Protein AF-A0A9E5LY29-F1 (afdb_monomer)

Mean predicted aligned error: 5.97 Å

Solvent-accessible surface area (backbone atoms only — not comparable to full-atom values): 10227 Å² total; per-residue (Å²): 106,72,65,58,52,52,48,45,50,51,18,40,50,53,49,51,53,33,38,63,76,26,40,67,51,23,51,51,33,45,56,74,67,59,53,52,76,70,49,42,53,52,50,50,52,51,52,62,70,44,43,66,31,51,26,49,16,39,36,13,27,40,53,52,52,7,29,24,46,33,90,87,32,39,37,24,33,83,41,69,41,71,93,74,84,69,85,44,34,80,61,40,41,55,79,94,60,55,44,64,75,48,56,57,45,37,54,52,46,18,47,52,17,24,50,51,48,51,51,36,59,76,74,35,90,49,71,66,59,31,50,51,51,50,53,51,53,51,51,50,49,38,52,51,42,31,51,49,22,50,72,34,38,40,65,55,102,45,86,65,21,61,38,32,26,20,32,38,69,52,26,29,53,45,49,48,49,33,24,51,49,12,35,50,50,59,60,46,53,64,57,52,55,52,58,55,54,67,71,77,110

pLDDT: mean 88.01, std 8.01, range [51.34, 96.94]

Secondary structure (DSSP, 8-state):
-HHHHHHHHHHHHHHHHHHHHTHHHHHHHHHHH---HHHHHHHHHHHHHHHHHHHHHHHHHHTTS-EE-STT-EE-SS-EE-S---S-GGGGGS-SS--GGGHHHHHHHHHHHHHHHHHHHHH--SHHHHHHHHHHHHHHHHHHHHHHHHHH-B--SSGGGS-BEE-TTHHHHHHHHHHHHHHHHHHHHHHHHHHHHTT--

Foldseek 3Di:
DVLLVVLLVVLLVLLVVLCVVLVVQLVVLVVVVVQDPVRSVVLVVVLVVLSLQSSLQSSLQLLQVAWDFFVPAGGHLADGDDDDQDSRSSSSSGDPDRHVVSVVSLVVLLQSLLVLLVVLVVPDPDPVSSVVSSVVVLVVLLVVSLVSQVVSFAADPDPRRGTGGRPNNSSSVSSSVSSVNSNVCNVVVVVVVVVVVVVVD

Nearest PDB structures (foldseek):
  8wmj-assembly1_L  TM=6.789E-01  e=1.867E+00  Rhodomonas salina
  8jjr-assembly1_l  TM=4.983E-01  e=2.992E+00  Symbiodinium sp.
  7f4v-assembly1_cL  TM=5.346E-01  e=8.539E+00  Gloeobacter violaceus PCC 7421
  2yqy-assembly1_A  TM=3.136E-01  e=1.681E+00  Thermus thermophilus HB8
  7tnj-assembly1_B  TM=2.452E-01  e=5.055E+00  Rattus norvegicus

Sequence (201 aa):
LLILIALIALSGLVLSISLAIHFTTVQQLTQVIAPGVFGGVALLLMQLLYLPNIAIAALSYLSGAGIVLTNGSWISPFVHRIDEIPAIPLLGALPVRAHPWLILSIATMILMGYVLDRYARNTYLSVLQRKQFLTTAVAACALMTFIAARAGTGELLSTNLSSVGAHWWLMPMVLIAEILIGVAVSRCLPKIASKFNSRRQ

Radius of gyration: 20.18 Å; Cα contacts (8 Å, |Δi|>4): 267; chains: 1; bounding box: 56×35×55 Å

Structure (mmCIF, N/CA/C/O backbone):
data_AF-A0A9E5LY29-F1
#
_entry.id   AF-A0A9E5LY29-F1
#
loop_
_atom_site.group_PDB
_atom_site.id
_atom_site.type_symbol
_atom_site.label_atom_id
_atom_site.label_alt_id
_atom_site.label_comp_id
_atom_site.label_asym_id
_atom_site.label_entity_id
_atom_site.label_seq_id
_atom_site.pdbx_PDB_ins_code
_atom_site.Cartn_x
_atom_site.Cartn_y
_atom_site.Cartn_z
_atom_site.occupancy
_atom_site.B_iso_or_equiv
_atom_site.auth_seq_id
_atom_site.auth_comp_id
_atom_site.auth_asym_id
_atom_site.auth_atom_id
_atom_site.pdbx_PDB_model_num
ATOM 1 N N . LEU A 1 1 ? 0.949 6.377 12.808 1.00 83.31 1 LEU A N 1
ATOM 2 C CA . LEU A 1 1 ? 2.317 6.322 12.238 1.00 83.31 1 LEU A CA 1
ATOM 3 C C . LEU A 1 1 ? 2.838 4.894 12.122 1.00 83.31 1 LEU A C 1
ATOM 5 O O . LEU A 1 1 ? 3.008 4.465 10.994 1.00 83.31 1 LEU A O 1
ATOM 9 N N . LEU A 1 2 ? 2.991 4.127 13.213 1.00 89.50 2 LEU A N 1
ATOM 10 C CA . LEU A 1 2 ? 3.476 2.731 13.145 1.00 89.50 2 LEU A CA 1
ATOM 11 C C . LEU A 1 2 ? 2.702 1.841 12.159 1.00 89.50 2 LEU A C 1
ATOM 13 O O . LEU A 1 2 ? 3.316 1.124 11.381 1.00 89.50 2 LEU A O 1
ATOM 17 N N . ILE A 1 3 ? 1.368 1.939 12.144 1.00 90.56 3 ILE A N 1
ATOM 18 C CA . ILE A 1 3 ? 0.528 1.206 11.182 1.00 90.56 3 ILE A CA 1
ATOM 19 C C . ILE A 1 3 ? 0.928 1.539 9.746 1.00 90.56 3 ILE A C 1
ATOM 21 O O . ILE A 1 3 ? 1.180 0.644 8.958 1.00 90.56 3 ILE A O 1
ATOM 25 N N . LEU A 1 4 ? 1.043 2.826 9.425 1.00 90.62 4 LEU A N 1
ATOM 26 C CA . LEU A 1 4 ? 1.367 3.295 8.081 1.00 90.62 4 LEU A CA 1
ATOM 27 C C . LEU A 1 4 ? 2.776 2.851 7.655 1.00 90.62 4 LEU A C 1
ATOM 29 O O . LEU A 1 4 ? 2.954 2.405 6.529 1.00 90.62 4 LEU A O 1
ATOM 33 N N . ILE A 1 5 ? 3.745 2.878 8.578 1.00 93.00 5 ILE A N 1
ATOM 34 C CA . ILE A 1 5 ? 5.091 2.329 8.355 1.00 93.00 5 ILE A CA 1
ATOM 35 C C . ILE A 1 5 ? 5.015 0.829 8.054 1.00 93.00 5 ILE A C 1
ATOM 37 O O . ILE A 1 5 ? 5.622 0.379 7.091 1.00 93.00 5 ILE A O 1
ATOM 41 N N . ALA A 1 6 ? 4.247 0.060 8.831 1.00 92.88 6 ALA A N 1
ATOM 42 C CA . ALA A 1 6 ? 4.080 -1.374 8.605 1.00 92.88 6 ALA A CA 1
ATOM 43 C C . ALA A 1 6 ? 3.415 -1.678 7.251 1.00 92.88 6 ALA A C 1
ATOM 45 O O . ALA A 1 6 ? 3.823 -2.615 6.571 1.00 92.88 6 ALA A O 1
ATOM 46 N N . LEU A 1 7 ? 2.437 -0.869 6.833 1.00 93.19 7 LEU A N 1
ATOM 47 C CA . LEU A 1 7 ? 1.781 -1.014 5.532 1.00 93.19 7 LEU A CA 1
ATOM 48 C C . LEU A 1 7 ? 2.729 -0.707 4.364 1.00 93.19 7 LEU A C 1
ATOM 50 O O . LEU A 1 7 ? 2.761 -1.464 3.397 1.00 93.19 7 LEU A O 1
ATOM 54 N N . ILE A 1 8 ? 3.535 0.354 4.471 1.00 93.38 8 ILE A N 1
ATOM 55 C CA . ILE A 1 8 ? 4.564 0.681 3.469 1.00 93.38 8 ILE A CA 1
ATOM 56 C C . ILE A 1 8 ? 5.671 -0.380 3.454 1.00 93.38 8 ILE A C 1
ATOM 58 O O . ILE A 1 8 ? 6.147 -0.762 2.391 1.00 93.38 8 ILE A O 1
ATOM 62 N N . ALA A 1 9 ? 6.080 -0.890 4.617 1.00 94.12 9 ALA A N 1
ATOM 63 C CA . ALA A 1 9 ? 7.070 -1.960 4.695 1.00 94.12 9 ALA A CA 1
ATOM 64 C C . ALA A 1 9 ? 6.551 -3.244 4.032 1.00 94.12 9 ALA A C 1
ATOM 66 O O . ALA A 1 9 ? 7.281 -3.881 3.276 1.00 94.12 9 ALA A O 1
ATOM 67 N N . LEU A 1 10 ? 5.278 -3.592 4.257 1.00 93.88 10 LEU A N 1
ATOM 68 C CA . LEU A 1 10 ? 4.623 -4.716 3.591 1.00 93.88 10 LEU A CA 1
ATOM 69 C C . LEU A 1 10 ? 4.582 -4.518 2.070 1.00 93.88 10 LEU A C 1
ATOM 71 O O . LEU A 1 10 ? 4.936 -5.439 1.336 1.00 93.88 10 LEU A O 1
ATOM 75 N N . SER A 1 11 ? 4.195 -3.334 1.585 1.00 94.00 11 SER A N 1
ATOM 76 C CA . SER A 1 11 ? 4.161 -3.071 0.143 1.00 94.00 11 SER A CA 1
ATOM 77 C C . SER A 1 11 ? 5.557 -3.073 -0.483 1.00 94.00 11 SER A C 1
ATOM 79 O O . SER A 1 11 ? 5.732 -3.631 -1.564 1.00 94.00 11 SER A O 1
ATOM 81 N N . GLY A 1 12 ? 6.566 -2.540 0.210 1.00 93.94 12 GLY A N 1
ATOM 82 C CA . GLY A 1 12 ? 7.972 -2.597 -0.196 1.00 93.94 12 GLY A CA 1
ATOM 83 C C . GLY A 1 12 ? 8.524 -4.024 -0.255 1.00 93.94 12 GLY A C 1
ATOM 84 O O . GLY A 1 12 ? 9.242 -4.369 -1.194 1.00 93.94 12 GLY A O 1
ATOM 85 N N . LEU A 1 13 ? 8.145 -4.886 0.692 1.00 94.00 13 LEU A N 1
ATOM 86 C CA . LEU A 1 13 ? 8.499 -6.305 0.676 1.00 94.00 13 LEU A CA 1
ATOM 87 C C . LEU A 1 13 ? 7.851 -7.019 -0.517 1.00 94.00 13 LEU A C 1
ATOM 89 O O . LEU A 1 13 ? 8.544 -7.711 -1.260 1.00 94.00 13 LEU A O 1
ATOM 93 N N . VAL A 1 14 ? 6.552 -6.807 -0.752 1.00 92.81 14 VAL A N 1
ATOM 94 C CA . VAL A 1 14 ? 5.846 -7.383 -1.911 1.00 92.81 14 VAL A CA 1
ATOM 95 C C . VAL A 1 14 ? 6.455 -6.896 -3.228 1.00 92.81 14 VAL A C 1
ATOM 97 O O . VAL A 1 14 ? 6.682 -7.703 -4.127 1.00 92.81 14 VAL A O 1
ATOM 100 N N . LEU A 1 15 ? 6.777 -5.604 -3.334 1.00 92.69 15 LEU A N 1
ATOM 101 C CA . LEU A 1 15 ? 7.461 -5.032 -4.494 1.00 92.69 15 LEU A CA 1
ATOM 102 C C . LEU A 1 15 ? 8.829 -5.686 -4.720 1.00 92.69 15 LEU A C 1
ATOM 104 O O . LEU A 1 15 ? 9.157 -6.036 -5.849 1.00 92.69 15 LEU A O 1
ATOM 108 N N . SER A 1 16 ? 9.605 -5.886 -3.654 1.00 92.44 16 SER A N 1
ATOM 109 C CA . SER A 1 16 ? 10.928 -6.516 -3.731 1.00 92.44 16 SER A CA 1
ATOM 110 C C . SER A 1 16 ? 10.837 -7.964 -4.213 1.00 92.44 16 SER A C 1
ATOM 112 O O . SER A 1 16 ? 11.605 -8.372 -5.081 1.00 92.44 16 SER A O 1
ATOM 114 N N . ILE A 1 17 ? 9.860 -8.726 -3.705 1.00 93.12 17 ILE A N 1
ATOM 115 C CA . ILE A 1 17 ? 9.570 -10.083 -4.189 1.00 93.12 17 ILE A CA 1
ATOM 116 C C . ILE A 1 17 ? 9.166 -10.041 -5.666 1.00 93.12 17 ILE A C 1
ATOM 118 O O . ILE A 1 17 ? 9.673 -10.834 -6.456 1.00 93.12 17 ILE A O 1
ATOM 122 N N . SER A 1 18 ? 8.298 -9.104 -6.059 1.00 92.31 18 SER A N 1
ATOM 123 C CA . SER A 1 18 ? 7.865 -8.978 -7.453 1.00 92.31 18 SER A CA 1
ATOM 124 C C . SER A 1 18 ? 9.036 -8.670 -8.389 1.00 92.31 18 SER A C 1
ATOM 126 O O . SER A 1 18 ? 9.178 -9.324 -9.420 1.00 92.31 18 SER A O 1
ATOM 128 N N . LEU A 1 19 ? 9.920 -7.742 -8.005 1.00 91.06 19 LEU A N 1
ATOM 129 C CA . LEU A 1 19 ? 11.140 -7.411 -8.746 1.00 91.06 19 LEU A CA 1
ATOM 130 C C . LEU A 1 19 ? 12.082 -8.609 -8.876 1.00 91.06 19 LEU A C 1
ATOM 132 O O . LEU A 1 19 ? 12.636 -8.824 -9.949 1.00 91.06 19 LEU A O 1
ATOM 136 N N . ALA A 1 20 ? 12.246 -9.398 -7.812 1.00 92.56 20 ALA A N 1
ATOM 137 C CA . ALA A 1 20 ? 13.078 -10.596 -7.848 1.00 92.56 20 ALA A CA 1
ATOM 138 C C . ALA A 1 20 ? 12.509 -11.658 -8.804 1.00 92.56 20 ALA A C 1
ATOM 140 O O . ALA A 1 20 ? 13.255 -12.242 -9.587 1.00 92.56 20 ALA A O 1
ATOM 141 N N . ILE A 1 21 ? 11.187 -11.872 -8.785 1.00 92.69 21 ILE A N 1
ATOM 142 C CA . ILE A 1 21 ? 10.505 -12.817 -9.683 1.00 92.69 21 ILE A CA 1
ATOM 143 C C . ILE A 1 21 ? 10.592 -12.353 -11.146 1.00 92.69 21 ILE A C 1
ATOM 145 O O . ILE A 1 21 ? 10.814 -13.1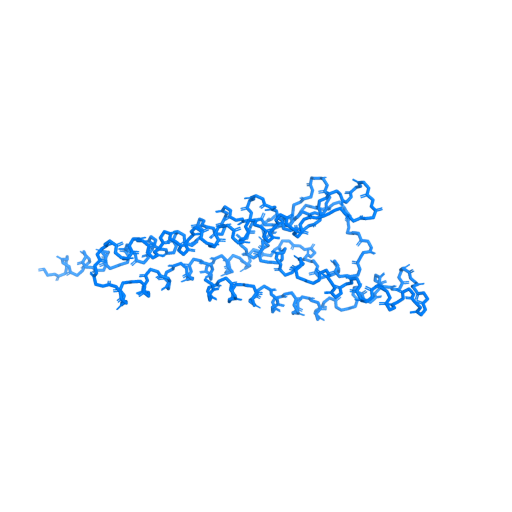72 -12.034 1.00 92.69 21 ILE A O 1
ATOM 149 N N . HIS A 1 22 ? 10.448 -11.050 -11.403 1.00 90.69 22 HIS A N 1
ATOM 150 C CA . HIS A 1 22 ? 10.411 -10.470 -12.752 1.00 90.69 22 HIS A CA 1
ATOM 151 C C . HIS A 1 22 ? 11.757 -9.871 -13.188 1.00 90.69 22 HIS A C 1
ATOM 153 O O . HIS A 1 22 ? 11.808 -9.042 -14.098 1.00 90.69 22 HIS A O 1
ATOM 159 N N . PHE A 1 23 ? 12.860 -10.282 -12.557 1.00 89.44 23 PHE A N 1
ATOM 160 C CA . PHE A 1 23 ? 14.182 -9.701 -12.797 1.00 89.44 23 PHE A CA 1
ATOM 161 C C . PHE A 1 23 ? 14.609 -9.789 -14.269 1.00 89.44 23 PHE A C 1
ATOM 163 O O . PHE A 1 23 ? 15.178 -8.846 -14.816 1.00 89.44 23 PHE A O 1
ATOM 170 N N . THR A 1 24 ? 14.270 -10.891 -14.943 1.00 89.75 24 THR A N 1
ATOM 171 C CA . THR A 1 24 ? 14.533 -11.082 -16.377 1.00 89.75 24 THR A CA 1
ATOM 172 C C . THR A 1 24 ? 13.815 -10.044 -17.238 1.00 89.75 24 THR A C 1
ATOM 174 O O . THR A 1 24 ? 14.440 -9.459 -18.121 1.00 89.75 24 THR A O 1
ATOM 177 N N . THR A 1 25 ? 12.547 -9.745 -16.947 1.00 88.12 25 THR A N 1
ATOM 178 C CA . THR A 1 25 ? 11.775 -8.696 -17.630 1.00 88.12 25 THR A CA 1
ATOM 179 C C . THR A 1 25 ? 12.411 -7.324 -17.421 1.00 88.12 25 THR A C 1
ATOM 181 O O . THR A 1 25 ? 12.602 -6.576 -18.376 1.00 88.12 25 THR A O 1
ATOM 184 N N . VAL A 1 26 ? 12.803 -6.997 -16.184 1.00 87.94 26 VAL A N 1
ATOM 185 C CA . VAL A 1 26 ? 13.480 -5.727 -15.856 1.00 87.94 26 VAL A CA 1
ATOM 186 C C . VAL A 1 26 ? 14.789 -5.591 -16.646 1.00 87.94 26 VAL A C 1
ATOM 188 O O . VAL A 1 26 ? 15.082 -4.534 -17.213 1.00 87.94 26 VAL A O 1
ATOM 191 N N . GLN A 1 27 ? 15.567 -6.670 -16.735 1.00 88.38 27 GLN A N 1
ATOM 192 C CA . GLN A 1 27 ? 16.808 -6.697 -17.501 1.00 88.38 27 GLN A CA 1
ATOM 193 C C . GLN A 1 27 ? 16.558 -6.501 -19.003 1.00 88.38 27 GLN A C 1
ATOM 195 O O . GLN A 1 27 ? 17.236 -5.685 -19.627 1.00 88.38 27 GLN A O 1
ATOM 200 N N . GLN A 1 28 ? 15.574 -7.195 -19.578 1.00 88.75 28 GLN A N 1
ATOM 201 C CA . GLN A 1 28 ? 15.204 -7.056 -20.990 1.00 88.75 28 GLN A CA 1
ATOM 202 C C . GLN A 1 28 ? 14.757 -5.628 -21.319 1.00 88.75 28 GLN A C 1
ATOM 204 O O . GLN A 1 28 ? 15.236 -5.044 -22.288 1.00 88.75 28 GLN A O 1
ATOM 209 N N . LEU A 1 29 ? 13.916 -5.022 -20.475 1.00 86.81 29 LEU A N 1
ATOM 210 C CA . LEU A 1 29 ? 13.493 -3.629 -20.636 1.00 86.81 29 LEU A CA 1
ATOM 211 C C . LEU A 1 29 ? 14.679 -2.658 -20.565 1.00 86.81 29 LEU A C 1
ATOM 213 O O . LEU A 1 29 ? 14.750 -1.708 -21.339 1.00 86.81 29 LEU A O 1
ATOM 217 N N . THR A 1 30 ? 15.649 -2.920 -19.687 1.00 86.81 30 THR A N 1
ATOM 218 C CA . THR A 1 30 ? 16.878 -2.115 -19.604 1.00 86.81 30 THR A CA 1
ATOM 219 C C . THR A 1 30 ? 17.723 -2.244 -20.875 1.00 86.81 30 THR A C 1
ATOM 221 O O . THR A 1 30 ? 18.275 -1.254 -21.347 1.00 86.81 30 THR A O 1
ATOM 224 N N . GLN A 1 31 ? 17.804 -3.443 -21.460 1.00 86.56 31 GLN A N 1
ATOM 225 C CA . GLN A 1 31 ? 18.542 -3.686 -22.703 1.00 86.56 31 GLN A CA 1
ATOM 226 C C . GLN A 1 31 ? 17.900 -3.004 -23.913 1.00 86.56 31 GLN A C 1
ATOM 228 O O . GLN A 1 31 ? 18.629 -2.500 -24.761 1.00 86.56 31 GLN A O 1
ATOM 233 N N . VAL A 1 32 ? 16.565 -2.931 -23.974 1.00 85.81 32 VAL A N 1
ATOM 234 C CA . VAL A 1 32 ? 15.837 -2.225 -25.047 1.00 85.81 32 VAL A CA 1
ATOM 235 C C . VAL A 1 32 ? 16.164 -0.731 -25.059 1.00 85.81 32 VAL A C 1
ATOM 237 O O . VAL A 1 32 ? 16.302 -0.142 -26.126 1.00 85.81 32 VAL A O 1
ATOM 240 N N . ILE A 1 33 ? 16.342 -0.125 -23.883 1.00 83.12 33 ILE A N 1
ATOM 241 C CA . ILE A 1 33 ? 16.760 1.281 -23.764 1.00 83.12 33 ILE A CA 1
ATOM 242 C C . ILE A 1 33 ? 18.228 1.459 -24.199 1.00 83.12 33 ILE A C 1
ATOM 244 O O . ILE A 1 33 ? 18.635 2.568 -24.539 1.00 83.12 33 ILE A O 1
ATOM 248 N N . ALA A 1 34 ? 19.014 0.373 -24.183 1.00 85.25 34 ALA A N 1
ATOM 249 C CA . ALA A 1 34 ? 20.439 0.323 -24.505 1.00 85.25 34 ALA A CA 1
ATOM 250 C C . ALA A 1 34 ? 21.233 1.516 -23.937 1.00 85.25 34 ALA A C 1
ATOM 252 O O . ALA A 1 34 ? 21.942 2.210 -24.675 1.00 85.25 34 ALA A O 1
ATOM 253 N N . PRO A 1 35 ? 21.113 1.805 -22.629 1.00 81.56 35 PRO A N 1
ATOM 254 C CA . PRO A 1 35 ? 21.758 2.975 -22.079 1.00 81.56 35 PRO A CA 1
ATOM 255 C C . PRO A 1 35 ? 23.275 2.772 -22.077 1.00 81.56 35 PRO A C 1
ATOM 257 O O . PRO A 1 35 ? 23.786 1.798 -21.524 1.00 81.56 35 PRO A O 1
ATOM 260 N N . GLY A 1 36 ? 24.018 3.711 -22.667 1.00 88.25 36 GLY A N 1
ATOM 261 C CA . GLY A 1 36 ? 25.470 3.777 -22.477 1.00 88.25 36 GLY A CA 1
ATOM 262 C C . GLY A 1 36 ? 25.827 3.945 -20.992 1.00 88.25 36 GLY A C 1
ATOM 263 O O . GLY A 1 36 ? 24.953 4.207 -20.172 1.00 88.25 36 GLY A O 1
ATOM 264 N N . VAL A 1 37 ? 27.107 3.860 -20.620 1.00 88.88 37 VAL A N 1
ATOM 265 C CA . VAL A 1 37 ? 27.558 3.855 -19.206 1.00 88.88 37 VAL A CA 1
ATOM 266 C C . VAL A 1 37 ? 26.934 4.979 -18.361 1.00 88.88 37 VAL A C 1
ATOM 268 O O . VAL A 1 37 ? 26.343 4.713 -17.315 1.00 88.88 37 VAL A O 1
ATOM 271 N N . PHE A 1 38 ? 26.993 6.228 -18.836 1.00 90.75 38 PHE A N 1
ATOM 272 C CA . PHE A 1 38 ? 26.405 7.376 -18.133 1.00 90.75 38 PHE A CA 1
ATOM 273 C C . PHE A 1 38 ? 24.875 7.324 -18.080 1.00 90.75 38 PHE A C 1
ATOM 275 O O . PHE A 1 38 ? 24.283 7.632 -17.046 1.00 90.75 38 PHE A O 1
ATOM 282 N N . GLY A 1 39 ? 24.235 6.884 -19.167 1.00 88.56 39 GLY A N 1
ATOM 283 C CA . GLY A 1 39 ? 22.791 6.666 -19.204 1.00 88.56 39 GLY A CA 1
ATOM 284 C C . GLY A 1 39 ? 22.358 5.573 -18.227 1.00 88.56 39 GLY A C 1
ATOM 285 O O . GLY A 1 39 ? 21.346 5.724 -17.559 1.00 88.56 39 GLY A O 1
ATOM 286 N N . GLY A 1 40 ? 23.149 4.508 -18.080 1.00 89.38 40 GLY A N 1
ATOM 287 C CA . GLY A 1 40 ? 22.860 3.393 -17.184 1.00 89.38 40 GLY A CA 1
ATOM 288 C C . GLY A 1 40 ? 22.890 3.828 -15.723 1.00 89.38 40 GLY A C 1
ATOM 289 O O . GLY A 1 40 ? 21.968 3.522 -14.971 1.00 89.38 40 GLY A O 1
ATOM 290 N N . VAL A 1 41 ? 23.898 4.618 -15.338 1.00 91.50 41 VAL A N 1
ATOM 291 C CA . VAL A 1 41 ? 23.977 5.209 -13.993 1.00 91.50 41 VAL A CA 1
ATOM 292 C C . VAL A 1 41 ? 22.818 6.178 -13.750 1.00 91.50 41 VAL A C 1
ATOM 294 O O . VAL A 1 41 ? 22.159 6.088 -12.716 1.00 91.50 41 VAL A O 1
ATOM 297 N N . ALA A 1 42 ? 22.521 7.066 -14.703 1.00 90.88 42 ALA A N 1
ATOM 298 C CA . ALA A 1 42 ? 21.405 8.005 -14.583 1.00 90.88 42 ALA A CA 1
ATOM 299 C C . ALA A 1 42 ? 20.051 7.284 -14.455 1.00 90.88 42 ALA A C 1
ATOM 301 O O . ALA A 1 42 ? 19.235 7.645 -13.608 1.00 90.88 42 ALA A O 1
ATOM 302 N N . LEU A 1 43 ? 19.828 6.226 -15.240 1.00 89.38 43 LEU A N 1
ATOM 303 C CA . LEU A 1 43 ? 18.626 5.396 -15.164 1.00 89.38 43 LEU A CA 1
ATOM 304 C C . LEU A 1 43 ? 18.534 4.636 -13.846 1.00 89.38 43 LEU A C 1
ATOM 306 O O . LEU A 1 43 ? 17.447 4.533 -13.284 1.00 89.38 43 LEU A O 1
ATOM 310 N N . LEU A 1 44 ? 19.644 4.110 -13.330 1.00 89.06 44 LEU A N 1
ATOM 311 C CA . LEU A 1 44 ? 19.665 3.457 -12.023 1.00 89.06 44 LEU A CA 1
ATOM 312 C C . LEU A 1 44 ? 19.276 4.447 -10.921 1.00 89.06 44 LEU A C 1
ATOM 314 O O . LEU A 1 44 ? 18.410 4.139 -10.104 1.00 89.06 44 LEU A O 1
ATOM 318 N N . LEU A 1 45 ? 19.858 5.649 -10.928 1.00 91.38 45 LEU A N 1
ATOM 319 C CA . LEU A 1 45 ? 19.533 6.700 -9.962 1.00 91.38 45 LEU A CA 1
ATOM 320 C C . LEU A 1 45 ? 18.064 7.129 -10.056 1.00 91.38 45 LEU A C 1
ATOM 322 O O . LEU A 1 45 ? 17.393 7.230 -9.031 1.00 91.38 45 LEU A O 1
ATOM 326 N N . MET A 1 46 ? 17.541 7.317 -11.270 1.00 89.00 46 MET A N 1
ATOM 327 C CA . MET A 1 46 ? 16.124 7.620 -11.497 1.00 89.00 46 MET A CA 1
ATOM 328 C C . MET A 1 46 ? 15.211 6.519 -10.952 1.00 89.00 46 MET A C 1
ATOM 330 O O . MET A 1 46 ? 14.247 6.816 -10.253 1.00 89.00 46 MET A O 1
ATOM 334 N N . GLN A 1 47 ? 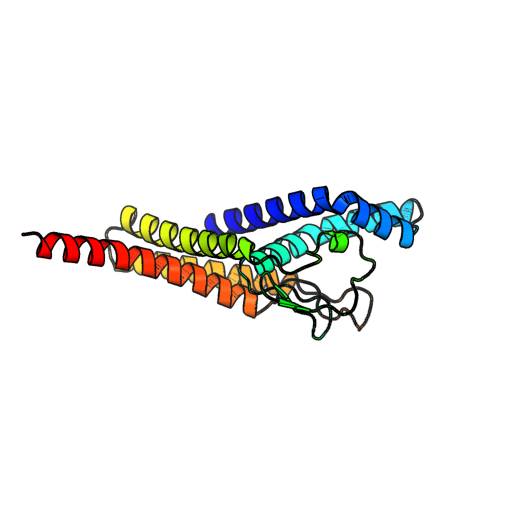15.528 5.247 -11.208 1.00 88.56 47 GLN A N 1
ATOM 335 C CA . GLN A 1 47 ? 14.750 4.124 -10.680 1.00 88.56 47 GLN A CA 1
ATOM 336 C C . GLN A 1 47 ? 14.777 4.079 -9.151 1.00 88.56 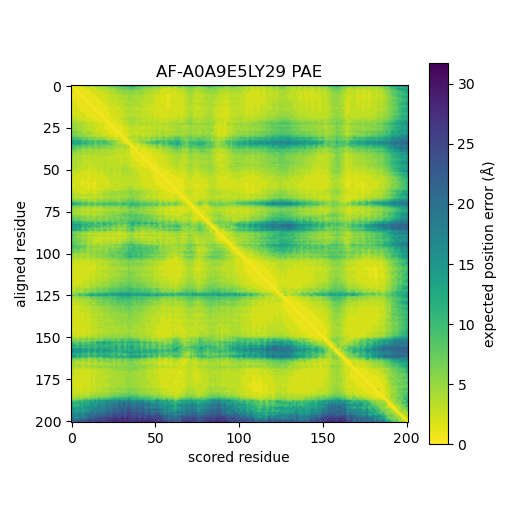47 GLN A C 1
ATOM 338 O O . GLN A 1 47 ? 13.737 3.864 -8.531 1.00 88.56 47 GLN A O 1
ATOM 343 N N . LEU A 1 48 ? 15.935 4.342 -8.538 1.00 89.50 48 LEU A N 1
ATOM 344 C CA . LEU A 1 48 ? 16.074 4.384 -7.084 1.00 89.50 48 LEU A CA 1
ATOM 345 C C . LEU A 1 48 ? 15.241 5.518 -6.468 1.00 89.50 48 LEU A C 1
ATOM 347 O O . LEU A 1 48 ? 14.556 5.306 -5.470 1.00 89.50 48 LEU A O 1
ATOM 351 N N . LEU A 1 49 ? 15.241 6.700 -7.091 1.00 89.31 49 LEU A N 1
ATOM 352 C CA . LEU A 1 49 ? 14.416 7.840 -6.676 1.00 89.31 49 LEU A CA 1
ATOM 353 C C . LEU A 1 49 ? 12.916 7.587 -6.871 1.00 89.31 49 LEU A C 1
ATOM 355 O O . LEU A 1 49 ? 12.103 8.161 -6.148 1.00 89.31 49 LEU A O 1
ATOM 359 N N . TYR A 1 50 ? 12.542 6.721 -7.815 1.00 87.50 50 TYR A N 1
ATOM 360 C CA . TYR A 1 50 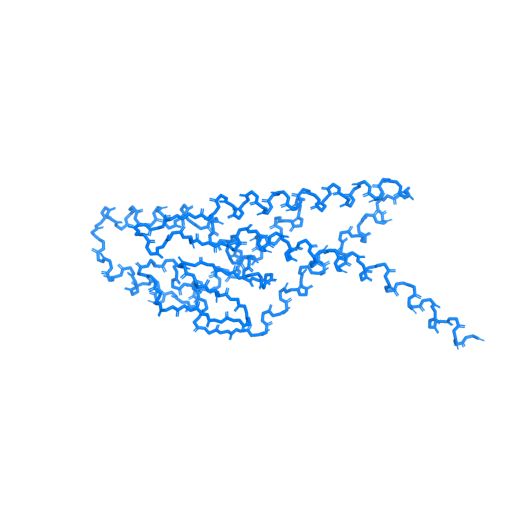? 11.148 6.382 -8.098 1.00 87.50 50 TYR A CA 1
ATOM 361 C C . TYR A 1 50 ? 10.599 5.241 -7.221 1.00 87.50 50 TYR A C 1
ATOM 363 O O . TYR A 1 50 ? 9.382 5.077 -7.115 1.00 87.50 50 TYR A O 1
ATOM 371 N N . LEU A 1 51 ? 11.460 4.479 -6.532 1.00 89.00 51 LEU A N 1
ATOM 372 C CA . LEU A 1 51 ? 11.047 3.383 -5.642 1.00 89.00 51 LEU A CA 1
ATOM 373 C C . LEU A 1 51 ? 10.012 3.776 -4.575 1.00 89.00 51 LEU A C 1
ATOM 375 O O . LEU A 1 51 ? 9.066 3.008 -4.393 1.00 89.00 51 LEU A O 1
ATOM 379 N N . PRO A 1 52 ? 10.116 4.929 -3.881 1.00 89.56 52 PRO A N 1
ATOM 380 C CA . PRO A 1 52 ? 9.106 5.332 -2.905 1.00 89.56 52 PRO A CA 1
ATOM 381 C C . PRO A 1 52 ? 7.717 5.463 -3.536 1.00 89.56 52 PRO A C 1
ATOM 383 O O . PRO A 1 52 ? 6.730 5.032 -2.940 1.00 89.56 52 PRO A O 1
ATOM 386 N N . ASN A 1 53 ? 7.641 5.992 -4.763 1.00 90.56 53 ASN A N 1
ATOM 387 C CA . ASN A 1 53 ? 6.379 6.078 -5.487 1.00 90.56 53 ASN A CA 1
ATOM 388 C C . ASN A 1 53 ? 5.829 4.686 -5.810 1.00 90.56 53 ASN A C 1
ATOM 390 O O . ASN A 1 53 ? 4.660 4.402 -5.554 1.00 90.56 53 ASN A O 1
ATOM 394 N N . ILE A 1 54 ? 6.677 3.782 -6.304 1.00 90.50 54 ILE A N 1
ATOM 395 C CA . ILE A 1 54 ? 6.230 2.422 -6.621 1.00 90.50 54 ILE A CA 1
ATOM 396 C C . ILE A 1 54 ? 5.821 1.655 -5.359 1.00 90.50 54 ILE A C 1
ATOM 398 O O . ILE A 1 54 ? 4.865 0.889 -5.407 1.00 90.50 54 ILE A O 1
ATOM 402 N N . ALA A 1 55 ? 6.443 1.901 -4.206 1.00 92.94 55 ALA A N 1
ATOM 403 C CA . ALA A 1 55 ? 6.000 1.321 -2.939 1.00 92.94 55 ALA A CA 1
ATOM 404 C C . ALA A 1 55 ? 4.591 1.802 -2.536 1.00 92.94 55 ALA A C 1
ATOM 406 O O . ALA A 1 55 ? 3.791 1.012 -2.024 1.00 92.94 55 ALA A O 1
ATOM 407 N N . ILE A 1 56 ? 4.255 3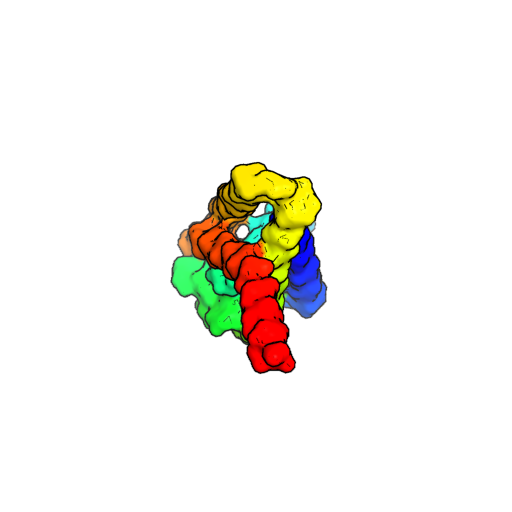.071 -2.799 1.00 94.06 56 ILE A N 1
ATOM 408 C CA . ILE A 1 56 ? 2.906 3.621 -2.583 1.00 94.06 56 ILE A CA 1
ATOM 409 C C . ILE A 1 56 ? 1.918 3.041 -3.607 1.00 94.06 56 ILE A C 1
ATOM 411 O O . ILE A 1 56 ? 0.807 2.661 -3.240 1.00 94.06 56 ILE A O 1
ATOM 415 N N . ALA A 1 57 ? 2.323 2.901 -4.872 1.00 93.25 57 ALA A N 1
ATOM 416 C CA . ALA A 1 57 ? 1.528 2.250 -5.914 1.00 93.25 57 ALA A CA 1
ATOM 417 C C . ALA A 1 57 ? 1.255 0.772 -5.586 1.00 93.25 57 ALA A C 1
ATOM 419 O O . ALA A 1 57 ? 0.121 0.311 -5.703 1.00 93.25 57 ALA A O 1
ATOM 420 N N . ALA A 1 58 ? 2.253 0.048 -5.080 1.00 93.88 58 ALA A N 1
ATOM 421 C CA . ALA A 1 58 ? 2.106 -1.320 -4.598 1.00 93.88 58 ALA A CA 1
ATOM 422 C C . ALA A 1 58 ? 1.140 -1.392 -3.409 1.00 93.88 58 ALA A C 1
ATOM 424 O O . ALA A 1 58 ? 0.296 -2.281 -3.365 1.00 93.88 58 ALA A O 1
ATOM 425 N N . LEU A 1 59 ? 1.193 -0.434 -2.476 1.00 95.19 59 LEU A N 1
ATOM 426 C CA . LEU A 1 59 ? 0.219 -0.357 -1.385 1.00 95.19 59 LEU A CA 1
ATOM 427 C C . LEU A 1 59 ? -1.206 -0.125 -1.916 1.00 95.19 59 LEU A C 1
ATOM 429 O O . LEU A 1 59 ? -2.136 -0.780 -1.458 1.00 95.19 59 LEU A O 1
ATOM 433 N N . SER A 1 60 ? -1.365 0.751 -2.912 1.00 95.19 60 SER A N 1
ATOM 434 C CA . SER A 1 60 ? -2.638 0.996 -3.606 1.00 95.19 60 SER A CA 1
ATOM 435 C C . SER A 1 60 ? -3.175 -0.253 -4.307 1.00 95.19 60 SER A C 1
ATOM 437 O O . SER A 1 60 ? -4.374 -0.526 -4.293 1.00 95.19 60 SER A O 1
ATOM 439 N N . TYR A 1 61 ? -2.292 -1.042 -4.918 1.00 94.56 61 TYR A N 1
ATOM 440 C CA . TYR A 1 61 ? -2.657 -2.328 -5.501 1.00 94.56 61 TYR A CA 1
ATOM 441 C C . TYR A 1 61 ? -3.103 -3.324 -4.425 1.00 94.56 61 TYR A C 1
ATOM 443 O O . TYR A 1 61 ? -4.139 -3.963 -4.578 1.00 94.56 61 TYR A O 1
ATOM 451 N N . LEU A 1 62 ? -2.366 -3.419 -3.315 1.00 94.19 62 LEU A N 1
ATOM 452 C CA . LEU A 1 62 ? -2.663 -4.329 -2.205 1.00 94.19 62 LEU A CA 1
ATOM 453 C C . LEU A 1 62 ? -3.955 -3.983 -1.452 1.00 94.19 62 LEU A C 1
ATOM 455 O O . LEU A 1 62 ? -4.626 -4.897 -0.975 1.00 94.19 62 LEU A O 1
ATOM 459 N N . SER A 1 63 ? -4.325 -2.704 -1.357 1.00 94.31 63 SER A N 1
ATOM 460 C CA . SER A 1 63 ? -5.637 -2.292 -0.832 1.00 94.31 63 SER A CA 1
ATOM 461 C C . SER A 1 63 ? -6.777 -2.524 -1.829 1.00 94.31 63 SER A C 1
ATOM 463 O O . SER A 1 63 ? -7.944 -2.323 -1.522 1.00 94.31 63 SER A O 1
ATOM 465 N N . GLY A 1 64 ? -6.467 -2.908 -3.069 1.00 92.44 64 GLY A N 1
ATOM 466 C CA . GLY A 1 64 ? -7.459 -3.093 -4.123 1.00 92.44 64 GLY A CA 1
ATOM 467 C C . GLY A 1 64 ? -7.915 -1.805 -4.811 1.00 92.44 64 GLY A C 1
ATOM 468 O O . GLY A 1 64 ? -8.667 -1.887 -5.781 1.00 92.44 64 GLY A O 1
ATOM 469 N N . ALA A 1 65 ? -7.433 -0.630 -4.391 1.00 92.88 65 ALA A N 1
ATOM 470 C CA . ALA A 1 65 ? -7.697 0.632 -5.089 1.00 92.88 65 ALA A CA 1
ATOM 471 C C . ALA A 1 65 ? -7.082 0.650 -6.501 1.00 92.88 65 ALA A C 1
ATOM 473 O O . ALA A 1 65 ? -7.664 1.183 -7.445 1.00 92.88 65 ALA A O 1
ATOM 474 N N . GLY A 1 66 ? -5.930 -0.001 -6.659 1.00 91.88 66 GLY A N 1
ATOM 475 C CA . GLY A 1 66 ? -5.259 -0.208 -7.935 1.00 91.88 66 GLY A CA 1
ATOM 476 C C . GLY A 1 66 ? -4.247 0.876 -8.315 1.00 91.88 66 GLY A C 1
ATOM 477 O O . GLY A 1 66 ? -3.992 1.825 -7.573 1.00 91.88 66 GLY A O 1
ATOM 478 N N . ILE A 1 67 ? -3.634 0.681 -9.477 1.00 92.12 67 ILE A N 1
ATOM 479 C CA . ILE A 1 67 ? -2.557 1.480 -10.068 1.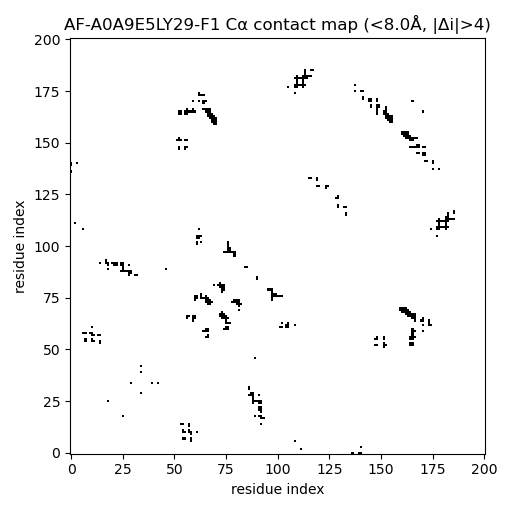00 92.12 67 ILE A CA 1
ATOM 480 C C . ILE A 1 67 ? -3.054 2.045 -11.399 1.00 92.12 67 ILE A C 1
ATOM 482 O O . ILE A 1 67 ? -3.769 1.357 -12.136 1.00 92.12 67 ILE A O 1
ATOM 486 N N . VAL A 1 68 ? -2.645 3.278 -11.694 1.00 90.06 68 VAL A N 1
ATOM 487 C CA . VAL A 1 68 ? -2.868 3.965 -12.971 1.00 90.06 68 VAL A CA 1
ATOM 488 C C . VAL A 1 68 ? -1.505 4.237 -13.607 1.00 90.06 68 VAL A C 1
ATOM 490 O O . VAL A 1 68 ? -0.550 4.582 -12.911 1.00 90.06 68 VAL A O 1
ATOM 493 N N . LEU A 1 69 ? -1.396 4.011 -14.913 1.00 86.25 69 LEU A N 1
ATOM 494 C CA . LEU A 1 69 ? -0.177 4.188 -15.708 1.00 86.25 69 LEU A CA 1
ATOM 495 C C . LEU A 1 69 ? -0.432 5.139 -16.888 1.00 86.25 69 LEU A C 1
ATOM 497 O O . LEU A 1 69 ? 0.327 6.071 -17.125 1.00 86.25 69 LEU A O 1
ATOM 501 N N . THR A 1 70 ? -1.531 4.931 -17.603 1.00 81.50 70 THR A N 1
ATOM 502 C CA . THR A 1 70 ? -2.019 5.765 -18.709 1.00 81.50 70 THR A CA 1
ATOM 503 C C . THR A 1 70 ? -3.474 6.176 -18.471 1.00 81.50 70 THR A C 1
ATOM 505 O O . THR A 1 70 ? -4.168 5.605 -17.617 1.00 81.50 70 THR A O 1
ATOM 508 N N . ASN A 1 71 ? -3.969 7.150 -19.240 1.00 76.56 71 ASN A N 1
ATOM 509 C CA . ASN A 1 71 ? -5.383 7.529 -19.211 1.00 76.56 71 ASN A CA 1
ATOM 510 C C . ASN A 1 71 ? -6.272 6.328 -19.567 1.00 76.56 71 ASN A C 1
ATOM 512 O O . ASN A 1 71 ? -6.217 5.818 -20.680 1.00 76.56 71 ASN A O 1
ATOM 516 N N . GLY A 1 72 ? -7.098 5.885 -18.614 1.00 79.19 72 GLY A N 1
ATOM 517 C CA . GLY A 1 72 ? -7.996 4.735 -18.777 1.00 79.19 72 GLY A CA 1
ATOM 518 C C . GLY A 1 72 ? -7.427 3.391 -18.307 1.00 79.19 72 GLY A C 1
ATOM 519 O O . GLY A 1 72 ? -8.183 2.423 -18.212 1.00 79.19 72 GLY A O 1
ATOM 520 N N . SER A 1 73 ? -6.142 3.325 -17.943 1.00 87.75 73 SER A N 1
ATOM 521 C CA . SER A 1 73 ? -5.568 2.122 -17.331 1.00 87.75 73 SER A CA 1
ATOM 522 C C . SER A 1 73 ? -6.036 1.943 -15.886 1.00 87.75 73 SER A C 1
ATOM 524 O O . SER A 1 73 ? -6.147 2.900 -15.117 1.00 87.75 73 SER A O 1
ATOM 526 N N . TRP A 1 74 ? -6.289 0.693 -15.507 1.00 89.06 74 TRP A N 1
ATOM 527 C CA . TRP A 1 74 ? -6.611 0.329 -14.135 1.00 89.06 74 TRP A CA 1
ATOM 528 C C . TRP A 1 74 ? -6.130 -1.086 -13.842 1.00 89.06 74 TRP A C 1
ATOM 530 O O . TRP A 1 74 ? -6.651 -2.071 -14.372 1.00 89.06 74 TRP A O 1
ATOM 540 N N . ILE A 1 75 ? -5.128 -1.174 -12.973 1.00 91.38 75 ILE A N 1
ATOM 541 C CA . ILE A 1 75 ? -4.548 -2.440 -12.536 1.00 91.38 75 ILE A CA 1
ATOM 542 C C . ILE A 1 75 ? -4.825 -2.614 -11.047 1.00 91.38 75 ILE A C 1
ATOM 544 O O . ILE A 1 75 ? -4.277 -1.901 -10.213 1.00 91.38 75 ILE A O 1
ATOM 548 N N . SER A 1 76 ? -5.671 -3.571 -10.701 1.00 91.44 76 SER A N 1
ATOM 549 C CA . SER A 1 76 ? -5.995 -3.992 -9.342 1.00 91.44 76 SER A CA 1
ATOM 550 C C . SER A 1 76 ? -5.960 -5.526 -9.256 1.00 91.44 76 SER A C 1
ATOM 552 O O . SER A 1 76 ? -5.921 -6.207 -10.284 1.00 91.44 76 SER A O 1
ATOM 554 N N . PRO A 1 77 ? -6.001 -6.115 -8.051 1.00 88.81 77 PRO A N 1
ATOM 555 C CA . PRO A 1 77 ? -6.078 -7.566 -7.886 1.00 88.81 77 PRO A CA 1
ATOM 556 C C . PRO A 1 77 ? -7.254 -8.221 -8.625 1.00 88.81 77 PRO A C 1
ATOM 558 O O . PRO A 1 77 ? -7.193 -9.411 -8.934 1.00 88.81 77 PRO A O 1
ATOM 561 N N . PHE A 1 78 ? -8.306 -7.446 -8.911 1.00 88.44 78 PHE A N 1
ATOM 562 C CA . PHE A 1 78 ? -9.551 -7.902 -9.533 1.00 88.44 78 PHE A CA 1
ATOM 563 C C . PHE A 1 78 ? -9.673 -7.512 -11.007 1.00 88.44 78 PHE A C 1
ATOM 565 O O . PHE A 1 78 ? -10.330 -8.210 -11.775 1.00 88.44 78 PHE A O 1
ATOM 572 N N . VAL A 1 79 ? -9.070 -6.391 -11.402 1.00 86.38 79 VAL A N 1
ATOM 573 C CA . VAL A 1 79 ? -9.200 -5.805 -12.738 1.00 86.38 79 VAL A CA 1
ATOM 574 C C . VAL A 1 79 ? -7.810 -5.590 -13.308 1.00 86.38 79 VAL A C 1
ATOM 576 O O . VAL A 1 79 ? -6.990 -4.918 -12.701 1.00 86.38 79 VAL A O 1
ATOM 579 N N . HIS A 1 80 ? -7.547 -6.121 -14.496 1.00 88.25 80 HIS A N 1
ATOM 580 C CA . HIS A 1 80 ? -6.304 -5.863 -15.216 1.00 88.25 80 HIS A CA 1
ATOM 581 C C . HIS A 1 80 ? -6.653 -5.231 -16.561 1.00 88.25 80 HIS A C 1
ATOM 583 O O . HIS A 1 80 ? -7.167 -5.906 -17.450 1.00 88.25 80 HIS A O 1
ATOM 589 N N . ARG A 1 81 ? -6.494 -3.908 -16.655 1.00 86.12 81 ARG A N 1
ATOM 590 C CA . ARG A 1 81 ? -6.758 -3.117 -17.861 1.00 86.12 81 ARG A CA 1
ATOM 591 C C . ARG A 1 81 ? -5.564 -2.222 -18.144 1.00 86.12 81 ARG A C 1
ATOM 593 O O . ARG A 1 81 ? -5.356 -1.223 -17.456 1.00 86.12 81 ARG A O 1
ATOM 600 N N . ILE A 1 82 ? -4.790 -2.602 -19.145 1.00 83.00 82 ILE A N 1
ATOM 601 C CA . ILE A 1 82 ? -3.679 -1.826 -19.678 1.00 83.00 82 ILE A CA 1
ATOM 602 C C . ILE A 1 82 ? -3.507 -2.191 -21.147 1.00 83.00 82 ILE A C 1
ATOM 604 O O . ILE A 1 82 ? -3.563 -3.371 -21.486 1.00 83.00 82 ILE A O 1
ATOM 608 N N . ASP A 1 83 ? -3.320 -1.181 -21.989 1.00 74.94 83 ASP A N 1
ATOM 609 C CA . ASP A 1 83 ? -3.130 -1.385 -23.423 1.00 74.94 83 ASP A CA 1
ATOM 610 C C . ASP A 1 83 ? -1.707 -1.879 -23.705 1.00 74.94 83 ASP A C 1
ATOM 612 O O . ASP A 1 83 ? -1.516 -2.927 -24.316 1.00 74.94 83 ASP A O 1
ATOM 616 N N . GLU A 1 84 ? -0.702 -1.176 -23.177 1.00 72.69 84 GLU A N 1
ATOM 617 C CA . GLU A 1 84 ? 0.710 -1.519 -23.341 1.00 72.69 84 GLU A CA 1
ATOM 618 C C . GLU A 1 84 ? 1.504 -1.172 -22.078 1.00 72.69 84 GLU A C 1
ATOM 620 O O . GLU A 1 84 ? 1.247 -0.163 -21.417 1.00 72.69 84 GLU A O 1
ATOM 625 N N . ILE A 1 85 ? 2.485 -2.011 -21.733 1.00 74.00 85 ILE A N 1
ATOM 626 C CA . ILE A 1 85 ? 3.403 -1.739 -20.623 1.00 74.00 85 ILE A CA 1
ATOM 627 C C . ILE A 1 85 ? 4.519 -0.826 -21.147 1.00 74.00 85 ILE A C 1
ATOM 629 O O . ILE A 1 85 ? 5.227 -1.221 -22.076 1.00 74.00 85 ILE A O 1
ATOM 633 N N . PRO A 1 86 ? 4.727 0.366 -20.558 1.00 76.50 86 PRO A N 1
ATOM 634 C CA . PRO A 1 86 ? 5.798 1.258 -20.984 1.00 76.50 86 PRO A CA 1
ATOM 635 C C . PRO A 1 86 ? 7.170 0.609 -20.808 1.00 76.50 86 PRO A C 1
ATOM 637 O O . PRO A 1 86 ? 7.392 -0.131 -19.847 1.00 76.50 86 PRO A O 1
ATOM 640 N N . ALA A 1 87 ? 8.121 0.956 -21.678 1.00 79.00 87 ALA A N 1
ATOM 641 C CA . ALA A 1 87 ? 9.502 0.477 -21.614 1.00 79.00 87 ALA A CA 1
ATOM 642 C C . ALA A 1 87 ? 10.309 1.146 -20.479 1.00 79.00 87 ALA A C 1
ATOM 644 O O . ALA A 1 87 ? 11.365 1.729 -20.699 1.00 79.00 87 ALA A O 1
ATOM 645 N N . ILE A 1 88 ? 9.789 1.095 -19.252 1.00 84.38 88 ILE A N 1
ATOM 646 C CA . ILE A 1 88 ? 10.435 1.579 -18.032 1.00 84.38 88 ILE A CA 1
ATOM 647 C C . ILE A 1 88 ? 10.792 0.343 -17.202 1.00 84.38 88 ILE A C 1
ATOM 649 O O . ILE A 1 88 ? 9.875 -0.370 -16.789 1.00 84.38 88 ILE A O 1
ATOM 653 N N . PRO A 1 89 ? 12.078 0.069 -16.906 1.00 85.44 89 PRO A N 1
ATOM 654 C CA . PRO A 1 89 ? 12.469 -1.239 -16.384 1.00 85.44 89 PRO A CA 1
ATOM 655 C C . PRO A 1 89 ? 11.799 -1.598 -15.057 1.00 85.44 89 PRO A C 1
ATOM 657 O O . PRO A 1 89 ? 11.346 -2.726 -14.884 1.00 85.44 89 PRO A O 1
ATOM 660 N N . LEU A 1 90 ? 11.635 -0.624 -14.160 1.00 86.00 90 LEU A N 1
ATOM 661 C CA . LEU A 1 90 ? 10.986 -0.814 -12.863 1.00 86.00 90 LEU A CA 1
ATOM 662 C C . LEU A 1 90 ? 9.500 -1.222 -12.973 1.00 86.00 90 LEU A C 1
ATOM 664 O O . LEU A 1 90 ? 8.983 -1.897 -12.084 1.00 86.00 90 LEU A O 1
ATOM 668 N N . LEU A 1 91 ? 8.820 -0.875 -14.076 1.00 85.94 91 LEU A N 1
ATOM 669 C CA . LEU A 1 91 ? 7.446 -1.317 -14.352 1.00 85.94 91 LEU A CA 1
ATOM 670 C C . LEU A 1 91 ? 7.370 -2.796 -14.757 1.00 85.94 91 LEU A C 1
ATOM 672 O O . LEU A 1 91 ? 6.287 -3.374 -14.731 1.00 85.94 91 LEU A O 1
ATOM 676 N N . GLY A 1 92 ? 8.503 -3.448 -15.035 1.00 84.56 92 GLY A N 1
ATOM 677 C CA . GLY A 1 92 ? 8.570 -4.896 -15.240 1.00 84.56 92 GLY A CA 1
ATOM 678 C C . GLY A 1 92 ? 8.108 -5.715 -14.027 1.00 84.56 92 GLY A C 1
ATOM 679 O O . GLY A 1 92 ? 7.769 -6.882 -14.183 1.00 84.56 92 GLY A O 1
ATOM 680 N N . ALA A 1 93 ? 8.041 -5.108 -12.835 1.00 87.19 93 ALA A N 1
ATOM 681 C CA . ALA A 1 93 ? 7.504 -5.727 -11.622 1.00 87.19 93 ALA A CA 1
ATOM 682 C C . ALA A 1 93 ? 5.967 -5.694 -11.519 1.00 87.19 93 ALA A C 1
ATOM 684 O O . ALA A 1 93 ? 5.415 -6.169 -10.521 1.00 87.19 93 ALA A O 1
ATOM 685 N N . LEU A 1 94 ? 5.269 -5.092 -12.487 1.00 86.31 94 LEU A N 1
ATOM 686 C CA . LEU A 1 94 ? 3.811 -5.052 -12.492 1.00 86.31 94 LEU A CA 1
ATOM 687 C C . LEU A 1 94 ? 3.217 -6.452 -12.698 1.00 86.31 94 LEU A C 1
ATOM 689 O O . LEU A 1 94 ? 3.739 -7.248 -13.479 1.00 86.31 94 LEU A O 1
ATOM 693 N N . PRO A 1 95 ? 2.079 -6.750 -12.052 1.00 83.94 95 PRO A N 1
ATOM 694 C CA . PRO A 1 95 ? 1.381 -8.001 -12.284 1.00 83.94 95 PRO A CA 1
ATOM 695 C C . PRO A 1 95 ? 0.875 -8.050 -13.731 1.00 83.94 95 PRO A C 1
ATOM 697 O O . PRO A 1 95 ? 0.170 -7.155 -14.191 1.00 83.94 95 PRO A O 1
ATOM 700 N N . VAL A 1 96 ? 1.203 -9.129 -14.440 1.00 81.56 96 VAL A N 1
ATOM 701 C CA . VAL A 1 96 ? 0.795 -9.361 -15.842 1.00 81.56 96 VAL A CA 1
ATOM 702 C C . VAL A 1 96 ? -0.646 -9.863 -15.983 1.00 81.56 96 VAL A C 1
ATOM 704 O O . VAL A 1 96 ? -1.176 -9.926 -17.087 1.00 81.56 96 VAL A O 1
ATOM 707 N N . ARG A 1 97 ? -1.276 -10.263 -14.873 1.00 83.62 97 ARG A N 1
ATOM 708 C CA . ARG A 1 97 ? -2.656 -10.767 -14.804 1.00 83.62 97 ARG A CA 1
ATOM 709 C C . ARG A 1 97 ? -3.306 -10.335 -13.492 1.00 83.62 97 ARG A C 1
ATOM 711 O O . ARG A 1 97 ? -2.610 -9.968 -12.543 1.00 83.62 97 ARG A O 1
ATOM 718 N N . ALA A 1 98 ? -4.631 -10.424 -13.415 1.00 84.88 98 ALA A N 1
ATOM 719 C CA . ALA A 1 98 ? -5.345 -10.299 -12.148 1.00 84.88 98 ALA A CA 1
ATOM 720 C C . ALA A 1 98 ? -4.992 -11.475 -11.222 1.00 84.88 98 ALA A C 1
ATOM 722 O O . ALA A 1 98 ? -4.886 -12.620 -11.665 1.00 84.88 98 ALA A O 1
ATOM 723 N N . HIS A 1 99 ? -4.828 -11.193 -9.932 1.00 86.19 99 HIS A N 1
ATOM 724 C CA . HIS A 1 99 ? -4.467 -12.186 -8.924 1.00 86.19 99 HIS A CA 1
ATOM 725 C C . HIS A 1 99 ? -5.431 -12.080 -7.732 1.00 86.19 99 HIS A C 1
ATOM 727 O O . HIS A 1 99 ? -5.103 -11.447 -6.728 1.00 86.19 99 HIS A O 1
ATOM 733 N N . PRO A 1 100 ? -6.620 -12.710 -7.805 1.00 85.00 100 PRO A N 1
ATOM 734 C CA . PRO A 1 100 ? -7.675 -12.528 -6.803 1.00 85.00 100 PRO A CA 1
ATOM 735 C C . PRO A 1 100 ? -7.285 -12.943 -5.378 1.00 85.00 100 PRO A C 1
ATOM 737 O O . PRO A 1 100 ? -7.846 -12.434 -4.414 1.00 85.00 100 PRO A O 1
ATOM 740 N N . TRP A 1 101 ? -6.304 -13.836 -5.219 1.00 85.75 101 TRP A N 1
ATOM 741 C CA . TRP A 1 101 ? -5.795 -14.258 -3.909 1.00 85.75 101 TRP A CA 1
ATOM 742 C C . TRP A 1 101 ? -5.137 -13.117 -3.117 1.00 85.75 101 TRP A C 1
ATOM 744 O O . TRP A 1 101 ? -5.077 -13.186 -1.890 1.00 85.75 101 TRP A O 1
ATOM 754 N N . LEU A 1 102 ? -4.729 -12.027 -3.783 1.00 85.56 102 LEU A N 1
ATOM 755 C CA . LEU A 1 102 ? -4.300 -10.796 -3.115 1.00 85.56 102 LEU A CA 1
ATOM 756 C C . LEU A 1 102 ? -5.434 -10.096 -2.354 1.00 85.56 102 LEU A C 1
ATOM 758 O O . LEU A 1 102 ? -5.164 -9.181 -1.594 1.00 85.56 102 LEU A O 1
ATOM 762 N N . ILE A 1 103 ? -6.680 -10.575 -2.407 1.00 85.94 103 ILE A N 1
ATOM 763 C CA . ILE A 1 103 ? -7.706 -10.182 -1.428 1.00 85.94 103 ILE A CA 1
ATOM 764 C C . ILE A 1 103 ? -7.254 -10.418 0.028 1.00 85.94 103 ILE A C 1
ATOM 766 O O . ILE A 1 103 ? -7.731 -9.756 0.947 1.00 85.94 103 ILE A O 1
ATOM 770 N N . LEU A 1 104 ? -6.289 -11.319 0.256 1.00 89.94 104 LEU A N 1
ATOM 771 C CA . LEU A 1 104 ? -5.689 -11.524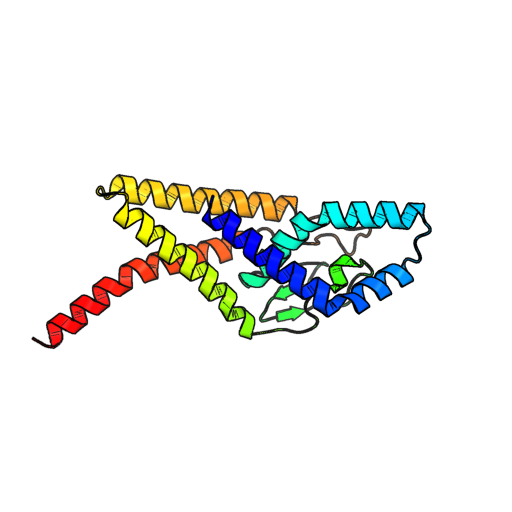 1.571 1.00 89.94 104 LEU A CA 1
ATOM 772 C C . LEU A 1 104 ? -4.969 -10.268 2.094 1.00 89.94 104 LEU A C 1
ATOM 774 O O . LEU A 1 104 ? -4.955 -10.054 3.305 1.00 89.94 104 LEU A O 1
ATOM 778 N N . SER A 1 105 ? -4.419 -9.406 1.229 1.00 91.38 105 SER A N 1
ATOM 779 C CA . SER A 1 105 ? -3.836 -8.138 1.688 1.00 91.38 105 SER A CA 1
ATOM 780 C C . SER A 1 105 ? -4.898 -7.145 2.151 1.00 91.38 105 SER A C 1
ATOM 782 O O . SER A 1 105 ? -4.658 -6.423 3.109 1.00 91.38 105 SER A O 1
ATOM 784 N N . ILE A 1 106 ? -6.110 -7.169 1.593 1.00 93.19 106 ILE A N 1
ATOM 785 C CA . ILE A 1 106 ? -7.236 -6.379 2.124 1.00 93.19 106 ILE A CA 1
ATOM 786 C C . ILE A 1 106 ? -7.555 -6.829 3.559 1.00 93.19 106 ILE A C 1
ATOM 788 O O . ILE A 1 106 ? -7.741 -6.011 4.465 1.00 93.19 106 ILE A O 1
ATOM 792 N N . ALA A 1 107 ? -7.523 -8.141 3.820 1.00 93.56 107 ALA A N 1
ATOM 793 C CA . ALA A 1 107 ? -7.706 -8.665 5.171 1.00 93.56 107 ALA A CA 1
ATOM 794 C C . ALA A 1 107 ? -6.621 -8.176 6.150 1.00 93.56 107 ALA A C 1
ATOM 796 O O . ALA A 1 107 ? -6.936 -7.921 7.315 1.00 93.56 107 ALA A O 1
ATOM 797 N N . THR A 1 108 ? -5.369 -7.985 5.708 1.00 92.69 108 THR A N 1
ATOM 798 C CA . THR A 1 108 ? -4.322 -7.414 6.574 1.00 92.69 108 THR A CA 1
ATOM 799 C C . THR A 1 108 ? -4.572 -5.935 6.874 1.00 92.69 108 THR A C 1
ATOM 801 O O . THR A 1 108 ? -4.409 -5.535 8.026 1.00 92.69 108 THR A O 1
ATOM 804 N N . MET A 1 109 ? -5.065 -5.137 5.918 1.00 94.50 109 MET A N 1
ATOM 805 C CA . MET A 1 109 ? -5.460 -3.734 6.155 1.00 94.50 109 MET A CA 1
ATOM 806 C C . MET A 1 109 ? -6.581 -3.632 7.200 1.00 94.50 109 MET A C 1
ATOM 808 O O . MET A 1 109 ? -6.496 -2.856 8.159 1.00 94.50 109 MET A O 1
ATOM 812 N N . ILE A 1 110 ? -7.598 -4.491 7.079 1.00 95.81 110 ILE A N 1
ATOM 813 C CA . ILE A 1 110 ? -8.692 -4.610 8.054 1.00 95.81 110 ILE A CA 1
ATOM 814 C C . ILE A 1 110 ? -8.144 -5.032 9.425 1.00 95.81 110 ILE A C 1
ATOM 816 O O . ILE A 1 110 ? -8.516 -4.462 10.456 1.00 95.81 110 ILE A O 1
ATOM 820 N N . LEU A 1 111 ? -7.223 -5.998 9.468 1.00 94.81 111 LEU A N 1
ATOM 821 C CA . LEU A 1 111 ? -6.601 -6.447 10.712 1.00 94.81 111 LEU A CA 1
ATOM 822 C C . LEU A 1 111 ? -5.842 -5.310 11.413 1.00 94.81 111 LEU A C 1
ATOM 824 O O . LEU A 1 111 ? -5.927 -5.186 12.635 1.00 94.81 111 LEU A O 1
ATOM 828 N N . MET A 1 112 ? -5.170 -4.429 10.668 1.00 94.00 112 MET A N 1
ATOM 829 C CA . MET A 1 112 ? -4.505 -3.258 11.249 1.00 94.00 112 MET A CA 1
ATOM 830 C C . MET A 1 112 ? -5.504 -2.300 11.911 1.00 94.00 112 MET A C 1
ATOM 832 O O . MET A 1 112 ? -5.245 -1.803 13.009 1.00 94.00 112 MET A O 1
ATOM 836 N N . GLY A 1 113 ? -6.682 -2.098 11.311 1.00 94.56 113 GLY A N 1
ATOM 837 C CA . GLY A 1 113 ? -7.778 -1.350 11.935 1.00 94.56 113 GLY A CA 1
ATOM 838 C C . GLY A 1 113 ? -8.316 -2.016 13.209 1.00 94.56 113 GLY A C 1
ATOM 839 O O . GLY A 1 113 ? -8.578 -1.345 14.213 1.00 94.56 113 GLY A O 1
ATOM 840 N N . TYR A 1 114 ? -8.414 -3.348 13.213 1.00 95.25 114 TYR A N 1
ATOM 841 C CA . TYR A 1 114 ? -8.792 -4.122 14.398 1.00 95.25 114 TYR A CA 1
ATOM 842 C C . TYR A 1 114 ? -7.787 -3.949 15.546 1.00 95.25 114 TYR A C 1
ATOM 844 O O . TYR A 1 114 ? -8.192 -3.702 16.691 1.00 95.25 114 TYR A O 1
ATOM 852 N N . VAL A 1 115 ? -6.489 -4.058 15.241 1.00 94.94 115 VAL A N 1
ATOM 853 C CA . VAL A 1 115 ? -5.389 -3.881 16.200 1.00 94.94 115 VAL A CA 1
ATOM 854 C C . VAL A 1 115 ? -5.385 -2.455 16.749 1.00 94.94 115 VAL A C 1
ATOM 856 O O . VAL A 1 115 ? -5.230 -2.281 17.956 1.00 94.94 115 VAL A O 1
ATOM 859 N N . LEU A 1 116 ? -5.649 -1.447 15.910 1.00 94.56 116 LEU A N 1
ATOM 860 C CA . LEU A 1 116 ? -5.732 -0.046 16.327 1.00 94.56 116 LEU A CA 1
ATOM 861 C C . LEU A 1 116 ? -6.823 0.199 17.384 1.00 94.56 116 LEU A C 1
ATOM 863 O O . LEU A 1 116 ? -6.539 0.793 18.424 1.00 94.56 116 LEU A O 1
ATOM 867 N N . ASP A 1 117 ? -8.063 -0.265 17.163 1.00 94.31 117 ASP A N 1
ATOM 868 C CA . ASP A 1 117 ? -9.142 -0.093 18.158 1.00 94.31 117 ASP A CA 1
ATOM 869 C C . ASP A 1 117 ? -8.886 -0.934 19.413 1.00 94.31 117 ASP A C 1
ATOM 871 O O . ASP A 1 117 ? -9.205 -0.490 20.515 1.00 94.31 117 ASP A O 1
ATOM 875 N N . ARG A 1 118 ? -8.267 -2.116 19.281 1.00 93.25 118 ARG A N 1
ATOM 876 C CA . ARG A 1 118 ? -7.893 -2.943 20.437 1.00 93.25 118 ARG A CA 1
ATOM 877 C C . ARG A 1 118 ? -6.820 -2.273 21.293 1.00 93.25 118 ARG A C 1
ATOM 879 O O . ARG A 1 118 ? -6.978 -2.228 22.509 1.00 93.25 118 ARG A O 1
ATOM 886 N N . TYR A 1 119 ? -5.791 -1.709 20.669 1.00 93.56 119 TYR A N 1
ATOM 887 C CA . TYR A 1 119 ? -4.769 -0.917 21.347 1.00 93.56 119 TYR A CA 1
ATOM 888 C C . TYR A 1 119 ? -5.400 0.279 22.069 1.00 93.56 119 TYR A C 1
ATOM 890 O O . TYR A 1 119 ? -5.228 0.436 23.273 1.00 93.56 119 TYR A O 1
ATOM 898 N N . ALA A 1 120 ? -6.249 1.045 21.376 1.00 92.94 120 ALA A N 1
ATOM 899 C CA . ALA A 1 120 ? -6.921 2.203 21.961 1.00 92.94 120 ALA A CA 1
ATOM 900 C C . ALA A 1 120 ? -7.779 1.847 23.193 1.00 92.94 120 ALA A C 1
ATOM 902 O O . ALA A 1 120 ? -7.822 2.615 24.149 1.00 92.94 120 ALA A O 1
ATOM 903 N N . ARG A 1 121 ? -8.454 0.688 23.192 1.00 91.19 121 ARG A N 1
ATOM 904 C CA . ARG A 1 121 ? -9.244 0.213 24.345 1.00 91.19 121 ARG A CA 1
ATOM 905 C C . ARG A 1 121 ? -8.391 -0.234 25.528 1.00 91.19 121 ARG A C 1
ATOM 907 O O . ARG A 1 121 ? -8.830 -0.076 26.658 1.00 91.19 121 ARG A O 1
ATOM 914 N N . ASN A 1 122 ? -7.224 -0.819 25.271 1.00 91.56 122 ASN A N 1
ATOM 915 C CA . ASN A 1 122 ? -6.342 -1.304 26.330 1.00 91.56 122 ASN A CA 1
ATOM 916 C C . ASN A 1 122 ? -5.541 -0.166 26.975 1.00 91.56 122 ASN A C 1
ATOM 918 O O . ASN A 1 122 ? -5.193 -0.257 28.147 1.00 91.56 122 ASN A O 1
ATOM 922 N N . THR A 1 123 ? -5.249 0.894 26.220 1.00 92.94 123 THR A N 1
ATOM 923 C CA . THR A 1 123 ? -4.453 2.032 26.696 1.00 92.94 123 THR A CA 1
ATOM 924 C C . THR A 1 123 ? -5.303 3.123 27.344 1.00 92.94 123 THR A C 1
ATOM 926 O O . THR A 1 123 ? -4.881 3.711 28.337 1.00 92.94 123 THR A O 1
ATOM 929 N N . TYR A 1 124 ? -6.491 3.417 26.804 1.00 91.44 124 TYR A N 1
ATOM 930 C CA . TYR A 1 124 ? -7.320 4.531 27.269 1.00 91.44 124 TYR A CA 1
ATOM 931 C C . TYR A 1 124 ? -8.574 4.041 27.987 1.00 91.44 124 TYR A C 1
ATOM 933 O O . TYR A 1 124 ? -9.435 3.390 27.396 1.00 91.44 124 TYR A O 1
ATOM 941 N N . LEU A 1 125 ? -8.705 4.431 29.256 1.00 84.81 125 LEU A N 1
ATOM 942 C CA . LEU A 1 125 ? -9.869 4.113 30.087 1.00 84.81 125 LEU A CA 1
ATOM 943 C C . LEU A 1 125 ? -11.082 4.992 29.748 1.00 84.81 125 LEU A C 1
ATOM 945 O O . LEU A 1 125 ? -12.223 4.536 29.803 1.00 84.81 125 LEU A O 1
ATOM 949 N N . SER A 1 126 ? -10.854 6.258 29.376 1.00 93.00 126 SER A N 1
ATOM 950 C CA . SER A 1 126 ? -11.938 7.198 29.080 1.00 93.00 126 SER A CA 1
ATOM 951 C C . SER A 1 126 ? -12.424 7.097 27.628 1.00 93.00 126 SER A C 1
ATOM 953 O O . SER A 1 126 ? -11.647 7.000 26.673 1.00 93.00 126 SER A O 1
ATOM 955 N N . VAL A 1 127 ? -13.746 7.180 27.442 1.00 90.50 127 VAL A N 1
ATOM 956 C CA . VAL A 1 127 ? -14.376 7.109 26.111 1.00 90.50 127 VAL A CA 1
ATOM 957 C C . VAL A 1 127 ? -13.942 8.277 25.220 1.00 90.50 127 VAL A C 1
ATOM 959 O O . VAL A 1 127 ? -13.775 8.095 24.012 1.00 90.50 127 VAL A O 1
ATOM 962 N N . LEU A 1 128 ? -13.740 9.463 25.804 1.00 93.00 128 LEU A N 1
ATOM 963 C CA . LEU A 1 128 ? -13.331 10.659 25.071 1.00 93.00 128 LEU A CA 1
ATOM 964 C C . LEU A 1 128 ? -11.912 10.516 24.505 1.00 93.00 128 LEU A C 1
ATOM 966 O O . LEU A 1 128 ? -11.736 10.701 23.303 1.00 93.00 128 LEU A O 1
ATOM 970 N N . GLN A 1 129 ? -10.934 10.104 25.322 1.00 92.31 129 GLN A N 1
ATOM 971 C CA . GLN A 1 129 ? -9.548 9.913 24.867 1.00 92.31 129 GLN A CA 1
ATOM 972 C C . GLN A 1 129 ? -9.455 8.829 23.793 1.00 92.31 129 GLN A C 1
ATOM 974 O O . GLN A 1 129 ? -8.784 9.020 22.783 1.00 92.31 129 GLN A O 1
ATOM 979 N N . ARG A 1 130 ? -10.192 7.719 23.950 1.00 90.62 130 ARG A N 1
ATOM 980 C CA . ARG A 1 130 ? -10.256 6.669 22.924 1.00 90.62 130 ARG A CA 1
ATOM 981 C C . ARG A 1 130 ? -10.792 7.205 21.596 1.00 90.62 130 ARG A C 1
ATOM 983 O O . ARG A 1 130 ? -10.236 6.892 20.545 1.00 90.62 130 ARG A O 1
ATOM 990 N N . LYS A 1 131 ? -11.887 7.978 21.626 1.00 91.50 131 LYS A N 1
ATOM 991 C CA . LYS A 1 131 ? -12.457 8.585 20.413 1.00 91.50 131 LYS A CA 1
ATOM 992 C C . LYS A 1 131 ? -11.461 9.545 19.774 1.00 91.50 131 LYS A C 1
ATOM 994 O O . LYS A 1 131 ? -11.199 9.394 18.588 1.00 91.50 131 LYS A O 1
ATOM 999 N N . GLN A 1 132 ? -10.877 10.449 20.559 1.00 93.69 132 GLN A N 1
ATOM 1000 C CA . GLN A 1 132 ? -9.879 11.412 20.092 1.00 93.69 132 GLN A CA 1
ATOM 1001 C C . GLN A 1 132 ? -8.692 10.706 19.431 1.00 93.69 132 GLN A C 1
ATOM 1003 O O . GLN A 1 132 ? -8.393 10.998 18.278 1.00 93.69 132 GLN A O 1
ATOM 1008 N N . PHE A 1 133 ? -8.092 9.717 20.100 1.00 93.75 133 PHE A N 1
ATOM 1009 C CA . PHE A 1 133 ? -6.980 8.930 19.563 1.00 93.75 133 PHE A CA 1
ATOM 1010 C C . PHE A 1 133 ? -7.327 8.241 18.237 1.00 93.75 133 PHE A C 1
ATOM 1012 O O . PHE A 1 133 ? -6.553 8.296 17.286 1.00 93.75 133 PHE A O 1
ATOM 1019 N N . LEU A 1 134 ? -8.497 7.603 18.143 1.00 93.12 134 LEU A N 1
ATOM 1020 C CA . LEU A 1 134 ? -8.911 6.939 16.905 1.00 93.12 134 LEU A CA 1
ATOM 1021 C C . LEU A 1 134 ? -9.165 7.940 15.781 1.00 93.12 134 LEU A C 1
ATOM 1023 O O . LEU A 1 134 ? -8.736 7.706 14.655 1.00 93.12 134 LEU A O 1
ATOM 1027 N N . THR A 1 135 ? -9.827 9.060 16.078 1.00 93.25 135 THR A N 1
ATOM 1028 C CA . THR A 1 135 ? -10.085 10.099 15.076 1.00 93.25 135 THR A CA 1
ATOM 1029 C C . THR A 1 135 ? -8.793 10.718 14.564 1.00 93.25 135 THR A C 1
ATOM 1031 O O . THR A 1 135 ? -8.633 10.845 13.355 1.00 93.25 135 THR A O 1
ATOM 1034 N N . THR A 1 136 ? -7.837 11.030 15.444 1.00 93.69 136 THR A N 1
ATOM 1035 C CA . THR A 1 136 ? -6.550 11.600 15.036 1.00 93.69 136 THR A CA 1
ATOM 1036 C C . THR A 1 136 ? -5.703 10.580 14.285 1.00 93.69 136 THR A C 1
ATOM 1038 O O . THR A 1 136 ? -5.106 10.930 13.273 1.00 93.69 136 THR A O 1
ATOM 1041 N N . ALA A 1 137 ? -5.691 9.310 14.703 1.00 93.56 137 ALA A N 1
ATOM 1042 C CA . ALA A 1 137 ? -4.959 8.254 14.009 1.00 93.56 137 ALA A CA 1
ATOM 1043 C C . ALA A 1 137 ? -5.497 8.003 12.591 1.00 93.56 137 ALA A C 1
ATOM 1045 O O . ALA A 1 137 ? -4.707 7.921 11.649 1.00 93.56 137 ALA A O 1
ATOM 1046 N N . VAL A 1 138 ? -6.822 7.907 12.429 1.00 94.12 138 VAL A N 1
ATOM 1047 C CA . VAL A 1 138 ? -7.460 7.715 11.116 1.00 94.12 138 VAL A CA 1
ATOM 1048 C C . VAL A 1 138 ? -7.268 8.951 10.239 1.00 94.12 138 VAL A C 1
ATOM 1050 O O . VAL A 1 138 ? -6.862 8.804 9.091 1.00 94.12 138 VAL A O 1
ATOM 1053 N N . ALA A 1 139 ? -7.466 10.160 10.778 1.00 94.88 139 ALA A N 1
ATOM 1054 C CA . ALA A 1 139 ? -7.243 11.405 10.043 1.00 94.88 139 ALA A CA 1
ATOM 1055 C C . ALA A 1 139 ? -5.781 11.560 9.596 1.00 94.88 139 ALA A C 1
ATOM 1057 O O . ALA A 1 139 ? -5.522 11.925 8.453 1.00 94.88 139 ALA A O 1
ATOM 1058 N N . ALA A 1 140 ? -4.817 11.221 10.457 1.00 94.44 140 ALA A N 1
ATOM 1059 C CA . ALA A 1 140 ? -3.403 11.250 10.100 1.00 94.44 140 ALA A CA 1
ATOM 1060 C C . ALA A 1 140 ? -3.075 10.227 9.003 1.00 94.44 140 ALA A C 1
ATOM 1062 O O . ALA A 1 140 ? -2.330 10.547 8.081 1.00 94.44 140 ALA A O 1
ATOM 1063 N N . CYS A 1 141 ? -3.639 9.013 9.062 1.00 93.75 141 CYS A N 1
ATOM 1064 C CA . CYS A 1 141 ? -3.445 8.020 8.001 1.00 93.75 141 CYS A CA 1
ATOM 1065 C C . CYS A 1 141 ? -4.055 8.489 6.678 1.00 93.75 141 CYS A C 1
ATOM 1067 O O . CYS A 1 141 ? -3.396 8.391 5.646 1.00 93.75 141 CYS A O 1
ATOM 1069 N N . ALA A 1 142 ? -5.267 9.043 6.718 1.00 94.31 142 ALA A N 1
ATOM 1070 C CA . ALA A 1 142 ? -5.947 9.608 5.560 1.00 94.31 142 ALA A CA 1
ATOM 1071 C C . ALA A 1 142 ? -5.116 10.709 4.896 1.00 94.31 142 ALA A C 1
ATOM 1073 O O . ALA A 1 142 ? -4.830 10.647 3.704 1.00 94.31 142 ALA A O 1
ATOM 1074 N N . LEU A 1 143 ? -4.672 11.685 5.690 1.00 95.50 143 LEU A N 1
ATOM 1075 C CA . LEU A 1 143 ? -3.900 12.821 5.205 1.00 95.50 143 LEU A CA 1
ATOM 1076 C C . LEU A 1 143 ? -2.550 12.376 4.633 1.00 95.50 143 LEU A C 1
ATOM 1078 O O . LEU A 1 143 ? -2.194 12.763 3.526 1.00 95.50 143 LEU A O 1
ATOM 1082 N N . MET A 1 144 ? -1.814 11.531 5.358 1.00 94.19 144 MET A N 1
ATOM 1083 C CA . MET A 1 144 ? -0.492 11.071 4.928 1.00 94.19 144 MET A CA 1
ATOM 1084 C C . MET A 1 144 ? -0.564 10.218 3.662 1.00 94.19 144 MET A C 1
ATOM 1086 O O . MET A 1 144 ? 0.255 10.400 2.768 1.00 94.19 144 MET A O 1
ATOM 1090 N N . THR A 1 145 ? -1.537 9.308 3.560 1.00 93.44 145 THR A N 1
ATOM 1091 C CA . THR A 1 145 ? -1.710 8.488 2.349 1.00 93.44 145 THR A CA 1
ATOM 1092 C C . THR A 1 145 ? -2.194 9.313 1.165 1.00 93.44 145 THR A C 1
ATOM 1094 O O . THR A 1 145 ? -1.707 9.100 0.062 1.00 93.44 145 THR A O 1
ATOM 1097 N N . PHE A 1 146 ? -3.059 10.307 1.384 1.00 94.50 146 PHE A N 1
ATOM 1098 C CA . PHE A 1 146 ? -3.461 11.249 0.341 1.00 94.50 146 PHE A CA 1
ATOM 1099 C C . PHE A 1 146 ? -2.275 12.071 -0.175 1.00 94.50 146 PHE A C 1
ATOM 1101 O O . PHE A 1 146 ? -2.054 12.130 -1.382 1.00 94.50 146 PHE A O 1
ATOM 1108 N N . ILE A 1 147 ? -1.472 12.658 0.721 1.00 94.12 147 ILE A N 1
ATOM 1109 C CA . ILE A 1 147 ? -0.273 13.422 0.344 1.00 94.12 147 ILE A CA 1
ATOM 1110 C C . ILE A 1 147 ? 0.715 12.519 -0.399 1.00 94.12 147 ILE A C 1
ATOM 1112 O O . ILE A 1 147 ? 1.203 12.896 -1.460 1.00 94.12 147 ILE A O 1
ATOM 1116 N N . ALA A 1 148 ? 0.972 11.316 0.120 1.00 92.44 148 ALA A N 1
ATOM 1117 C CA . ALA A 1 148 ? 1.889 10.360 -0.489 1.00 92.44 148 ALA A CA 1
ATOM 1118 C C . ALA A 1 148 ? 1.419 9.927 -1.886 1.00 92.44 148 ALA A C 1
ATOM 1120 O O . ALA A 1 148 ? 2.196 9.973 -2.835 1.00 92.44 148 ALA A O 1
ATOM 1121 N N . ALA A 1 149 ? 0.143 9.567 -2.041 1.00 92.06 149 ALA A N 1
ATOM 1122 C CA . ALA A 1 149 ? -0.408 9.160 -3.327 1.00 92.06 149 ALA A CA 1
ATOM 1123 C C . ALA A 1 149 ? -0.434 10.330 -4.325 1.00 92.06 149 ALA A C 1
ATOM 1125 O O . ALA A 1 149 ? -0.125 10.148 -5.503 1.00 92.06 149 ALA A O 1
ATOM 1126 N N . ARG A 1 150 ? -0.729 11.552 -3.861 1.00 91.56 150 ARG A N 1
ATOM 1127 C CA . ARG A 1 150 ? -0.733 12.742 -4.716 1.00 91.56 150 ARG A CA 1
ATOM 1128 C C . ARG A 1 150 ? 0.663 13.155 -5.168 1.00 91.56 150 ARG A C 1
ATOM 1130 O O . ARG A 1 150 ? 0.801 13.537 -6.327 1.00 91.56 150 ARG A O 1
ATOM 1137 N N . ALA A 1 151 ? 1.651 13.085 -4.277 1.00 88.62 151 ALA A N 1
ATOM 1138 C CA . ALA A 1 151 ? 3.051 13.385 -4.571 1.00 88.62 151 ALA A CA 1
ATOM 1139 C C . ALA A 1 151 ? 3.720 12.290 -5.413 1.00 88.62 151 ALA A C 1
ATOM 1141 O O . ALA A 1 151 ? 4.613 12.581 -6.200 1.00 88.62 151 ALA A O 1
ATOM 1142 N N . GLY A 1 152 ? 3.280 11.039 -5.257 1.00 83.12 152 GLY A N 1
ATOM 1143 C CA . GLY A 1 152 ? 3.757 9.914 -6.054 1.00 83.12 152 GLY A CA 1
ATOM 1144 C C . GLY A 1 152 ? 3.219 9.908 -7.489 1.00 83.12 152 GLY A C 1
ATOM 1145 O O . GLY A 1 152 ? 3.882 9.432 -8.404 1.00 83.12 152 GLY A O 1
ATOM 1146 N N . THR A 1 153 ? 2.039 10.482 -7.722 1.00 84.44 153 THR A N 1
ATOM 1147 C CA . THR A 1 153 ? 1.461 10.524 -9.069 1.00 84.44 153 THR A CA 1
ATOM 1148 C C . THR A 1 153 ? 2.133 11.605 -9.912 1.00 84.44 153 THR A C 1
ATOM 1150 O O . THR A 1 153 ? 2.030 12.790 -9.591 1.00 84.44 153 THR A O 1
ATOM 1153 N N . GLY A 1 154 ? 2.776 11.206 -11.009 1.00 78.06 154 GLY A N 1
ATOM 1154 C CA . GLY A 1 154 ? 3.467 12.121 -11.918 1.00 78.06 154 GLY A CA 1
ATOM 1155 C C . GLY A 1 154 ? 3.391 11.685 -13.376 1.00 78.06 154 GLY A C 1
ATOM 1156 O O . GLY A 1 154 ? 3.029 10.544 -13.674 1.00 78.06 154 GLY A O 1
ATOM 1157 N N . GLU A 1 155 ? 3.732 12.610 -14.271 1.00 79.31 155 GLU A N 1
ATOM 1158 C CA . GLU A 1 155 ? 3.835 12.333 -15.701 1.00 79.31 155 GLU A CA 1
ATOM 1159 C C . GLU A 1 155 ? 5.205 11.730 -16.027 1.00 79.31 155 GLU A C 1
ATOM 1161 O O . GLU A 1 155 ? 6.227 12.204 -15.524 1.00 79.31 155 GLU A O 1
ATOM 1166 N N . LEU A 1 156 ? 5.248 10.694 -16.866 1.00 72.00 156 LEU A N 1
ATOM 1167 C CA . LEU A 1 156 ? 6.506 10.070 -17.282 1.00 72.00 156 LEU A CA 1
ATOM 1168 C C . LEU A 1 156 ? 6.751 10.251 -18.776 1.00 72.00 156 LEU A C 1
ATOM 1170 O O . LEU A 1 156 ? 6.165 9.543 -19.584 1.00 72.00 156 LEU A O 1
ATOM 1174 N N . LEU A 1 157 ? 7.698 11.125 -19.135 1.00 70.06 157 LEU A N 1
ATOM 1175 C CA . LEU A 1 157 ? 8.341 11.253 -20.460 1.00 70.06 157 LEU A CA 1
ATOM 1176 C C . LEU A 1 157 ? 7.435 11.579 -21.669 1.00 70.06 157 LEU A C 1
ATOM 1178 O O . LEU A 1 157 ? 7.936 12.087 -22.667 1.00 70.06 157 LEU A O 1
ATOM 1182 N N . SER A 1 158 ? 6.134 11.296 -21.620 1.00 70.19 158 SER A N 1
ATOM 1183 C CA . SER A 1 158 ? 5.191 11.450 -22.726 1.00 70.19 158 SER A CA 1
ATOM 1184 C C . SER A 1 158 ? 3.795 11.812 -22.225 1.00 70.19 158 SER A C 1
ATOM 1186 O O . SER A 1 158 ? 3.408 11.466 -21.109 1.00 70.19 158 SER A O 1
ATOM 1188 N N . THR A 1 159 ? 3.004 12.438 -23.094 1.00 67.69 159 THR A N 1
ATOM 1189 C CA . THR A 1 159 ? 1.614 12.838 -22.823 1.00 67.69 159 THR A CA 1
ATOM 1190 C C . THR A 1 159 ? 0.670 11.655 -22.585 1.00 67.69 159 THR A C 1
ATOM 1192 O O . THR A 1 159 ? -0.373 11.822 -21.961 1.00 67.69 159 THR A O 1
ATOM 1195 N N . ASN A 1 160 ? 1.038 10.451 -23.036 1.00 68.69 160 ASN A N 1
ATOM 1196 C CA . ASN A 1 160 ? 0.261 9.227 -22.815 1.00 68.69 160 ASN A CA 1
ATOM 1197 C C . ASN A 1 160 ? 0.428 8.666 -21.392 1.00 68.69 160 ASN A C 1
ATOM 1199 O O . ASN A 1 160 ? -0.410 7.895 -20.927 1.00 68.69 160 ASN A O 1
ATOM 1203 N N . LEU A 1 161 ? 1.483 9.083 -20.687 1.00 73.38 161 LEU A N 1
ATOM 1204 C CA . LEU A 1 161 ? 1.812 8.691 -19.318 1.00 73.38 161 LEU A CA 1
ATOM 1205 C C . LEU A 1 161 ? 1.564 9.855 -18.357 1.00 73.38 161 LEU A C 1
ATOM 1207 O O . LEU A 1 161 ? 2.409 10.164 -17.523 1.00 73.38 161 LEU A O 1
ATOM 1211 N N . SER A 1 162 ? 0.413 10.516 -18.481 1.00 71.44 162 SER A N 1
ATOM 1212 C CA . SER A 1 162 ? 0.051 11.705 -17.697 1.00 71.44 162 SER A CA 1
ATOM 1213 C C . SER A 1 162 ? -0.293 11.412 -16.227 1.00 71.44 162 SER A C 1
ATOM 1215 O O . SER A 1 162 ? -0.539 12.324 -15.440 1.00 71.44 162 SER A O 1
ATOM 1217 N N . SER A 1 163 ? -0.368 10.140 -15.822 1.00 78.81 163 SER A N 1
ATOM 1218 C CA . SER A 1 163 ? -0.685 9.766 -14.441 1.00 78.81 163 SER A CA 1
ATOM 1219 C C . SER A 1 163 ? -0.157 8.372 -14.110 1.00 78.81 163 SER A C 1
ATOM 1221 O O . SER A 1 163 ? -0.878 7.384 -14.224 1.00 78.81 163 SER A O 1
ATOM 1223 N N . VAL A 1 164 ? 1.115 8.294 -13.707 1.00 85.12 164 VAL A N 1
ATOM 1224 C CA . VAL A 1 164 ? 1.766 7.036 -13.318 1.00 85.12 164 VAL A CA 1
ATOM 1225 C C . VAL A 1 164 ? 1.918 6.965 -11.801 1.00 85.12 164 VAL A C 1
ATOM 1227 O O . VAL A 1 164 ? 2.642 7.763 -11.200 1.00 85.12 164 VAL A O 1
ATOM 1230 N N . GLY A 1 165 ? 1.248 5.999 -11.172 1.00 89.50 165 GLY A N 1
ATOM 1231 C CA . GLY A 1 165 ? 1.366 5.739 -9.740 1.00 89.50 165 GLY A CA 1
ATOM 1232 C C . GLY A 1 165 ? 0.114 5.141 -9.101 1.00 89.50 165 GLY A C 1
ATOM 1233 O O . GLY A 1 165 ? -0.722 4.500 -9.741 1.00 89.50 165 GLY A O 1
ATOM 1234 N N . ALA A 1 166 ? -0.001 5.338 -7.787 1.00 92.50 166 ALA A N 1
ATOM 1235 C CA . ALA A 1 166 ? -1.200 4.987 -7.035 1.00 92.50 166 ALA A CA 1
ATOM 1236 C C . ALA A 1 166 ? -2.417 5.780 -7.528 1.00 92.50 166 ALA A C 1
ATOM 1238 O O . ALA A 1 166 ? -2.306 6.946 -7.902 1.00 92.50 166 ALA A O 1
ATOM 1239 N N . HIS A 1 167 ? -3.605 5.185 -7.439 1.00 90.75 167 HIS A N 1
ATOM 1240 C CA . HIS A 1 167 ? -4.842 5.901 -7.729 1.00 90.75 167 HIS A CA 1
ATOM 1241 C C . HIS A 1 167 ? -5.104 6.972 -6.653 1.00 90.75 167 HIS A C 1
ATOM 1243 O O . HIS A 1 167 ? -5.702 6.696 -5.613 1.00 90.75 167 HIS A O 1
ATOM 1249 N N . TRP A 1 168 ? -4.643 8.202 -6.894 1.00 89.25 168 TRP A N 1
ATOM 1250 C CA . TRP A 1 168 ? -4.372 9.211 -5.859 1.00 89.25 168 TRP A CA 1
ATOM 1251 C C . TRP A 1 168 ? -5.521 9.543 -4.896 1.00 89.25 168 TRP A C 1
ATOM 1253 O O . TRP A 1 168 ? -5.268 9.799 -3.722 1.00 89.25 168 TRP A O 1
ATOM 1263 N N . TRP A 1 169 ? -6.774 9.523 -5.353 1.00 90.06 169 TRP A N 1
ATOM 1264 C CA . TRP A 1 169 ? -7.940 9.779 -4.495 1.00 90.06 169 TRP A CA 1
ATOM 1265 C C . TRP A 1 169 ? -8.634 8.505 -3.996 1.00 90.06 169 TRP A C 1
ATOM 1267 O O . TRP A 1 169 ? -9.156 8.485 -2.884 1.00 90.06 169 TRP A O 1
ATOM 1277 N N . LEU A 1 170 ? -8.622 7.431 -4.790 1.00 93.31 170 LEU A N 1
ATOM 1278 C CA . LEU A 1 170 ? -9.310 6.179 -4.464 1.00 93.31 170 LEU A CA 1
ATOM 1279 C C . LEU A 1 170 ? -8.530 5.383 -3.414 1.00 93.31 170 LEU A C 1
ATOM 1281 O O . LEU A 1 170 ? -9.119 4.845 -2.484 1.00 93.31 170 LEU A O 1
ATOM 1285 N N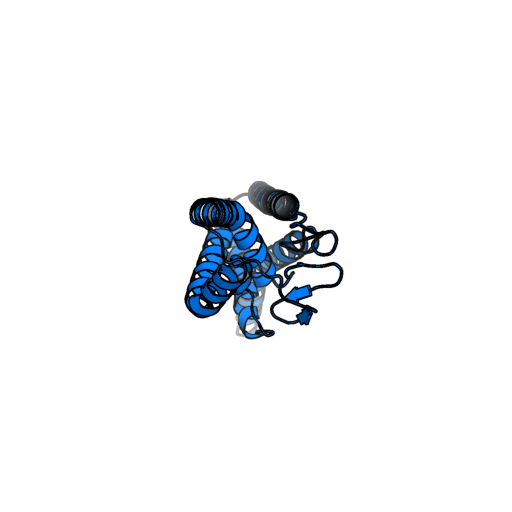 . MET A 1 171 ? -7.201 5.370 -3.528 1.00 94.44 171 MET A N 1
ATOM 1286 C CA . MET A 1 171 ? -6.290 4.708 -2.596 1.00 94.44 171 MET A CA 1
ATOM 1287 C C . MET A 1 171 ? -6.527 5.098 -1.133 1.00 94.44 171 MET A C 1
ATOM 1289 O O . MET A 1 171 ? -6.811 4.198 -0.337 1.00 94.44 171 MET A O 1
ATOM 1293 N N . PRO A 1 172 ? -6.482 6.391 -0.747 1.00 94.56 172 PRO A N 1
ATOM 1294 C CA . PRO A 1 172 ? -6.721 6.770 0.638 1.00 94.56 172 PRO A CA 1
ATOM 1295 C C . PRO A 1 172 ? -8.149 6.434 1.078 1.00 94.56 172 PRO A C 1
ATOM 1297 O O . PRO A 1 172 ? -8.333 5.962 2.195 1.00 94.56 172 PRO A O 1
ATOM 1300 N N . MET A 1 173 ? -9.160 6.605 0.216 1.00 95.88 173 MET A N 1
ATOM 1301 C CA . MET A 1 173 ? -10.552 6.283 0.559 1.00 95.88 173 MET A CA 1
ATOM 1302 C C . MET A 1 173 ? -10.747 4.800 0.878 1.00 95.88 173 MET A C 1
ATOM 1304 O O . MET A 1 173 ? -11.321 4.468 1.916 1.00 95.88 173 MET A O 1
ATOM 1308 N N . VAL A 1 174 ? -10.248 3.916 0.012 1.00 96.12 174 VAL A N 1
ATOM 1309 C CA . VAL A 1 174 ? -10.346 2.464 0.196 1.00 96.12 174 VAL A CA 1
ATOM 1310 C C . VAL A 1 174 ? -9.596 2.041 1.456 1.00 96.12 174 VAL A C 1
ATOM 1312 O O . VAL A 1 174 ? -10.166 1.361 2.305 1.00 96.12 174 VAL A O 1
ATOM 1315 N N . LEU A 1 175 ? -8.370 2.529 1.646 1.00 95.38 175 LEU A N 1
ATOM 1316 C CA . LEU A 1 175 ? -7.544 2.166 2.797 1.00 95.38 175 LEU A CA 1
ATOM 1317 C C . LEU A 1 175 ? -8.158 2.643 4.127 1.00 95.38 175 LEU A C 1
ATOM 1319 O O . LEU A 1 175 ? -8.155 1.917 5.122 1.00 95.38 175 LEU A O 1
ATOM 1323 N N . ILE A 1 176 ? -8.748 3.843 4.159 1.00 95.62 176 ILE A N 1
ATOM 1324 C CA . ILE A 1 176 ? -9.504 4.323 5.326 1.00 95.62 176 ILE A CA 1
ATOM 1325 C C . ILE A 1 176 ? -10.730 3.441 5.570 1.00 95.62 176 ILE A C 1
ATOM 1327 O O . ILE A 1 176 ? -11.002 3.094 6.720 1.00 95.62 176 ILE A O 1
ATOM 1331 N N . ALA A 1 177 ? -11.467 3.071 4.520 1.00 96.94 177 ALA A N 1
ATOM 1332 C CA . ALA A 1 177 ? -12.636 2.210 4.646 1.00 96.94 177 ALA A CA 1
ATOM 1333 C C . ALA A 1 177 ? -12.260 0.844 5.242 1.00 96.94 177 ALA A C 1
ATOM 1335 O O . ALA A 1 177 ? -12.902 0.406 6.195 1.00 96.94 177 ALA A O 1
ATOM 1336 N N . GLU A 1 178 ? -11.181 0.217 4.773 1.00 96.56 178 GLU A N 1
ATOM 1337 C CA . GLU A 1 178 ? -10.656 -1.041 5.321 1.00 96.56 178 GLU A CA 1
ATOM 1338 C C . GLU A 1 178 ? -10.292 -0.912 6.807 1.00 96.56 178 GLU A C 1
ATOM 1340 O O . GLU A 1 178 ? -10.704 -1.734 7.631 1.00 96.56 178 GLU A O 1
ATOM 1345 N N . ILE A 1 179 ? -9.587 0.161 7.184 1.00 95.44 179 ILE A N 1
ATOM 1346 C CA . ILE A 1 179 ? -9.238 0.432 8.584 1.00 95.44 179 ILE A CA 1
ATOM 1347 C C . ILE A 1 179 ? -10.505 0.609 9.434 1.00 95.44 179 ILE A C 1
ATOM 1349 O O . ILE A 1 179 ? -10.604 0.039 10.524 1.00 95.44 179 ILE A O 1
ATOM 1353 N N . LEU A 1 180 ? -11.494 1.367 8.955 1.00 95.88 180 LEU A N 1
ATOM 1354 C CA . LEU A 1 180 ? -12.758 1.590 9.662 1.00 95.88 180 LEU A CA 1
ATOM 1355 C C . LEU A 1 180 ? -13.576 0.302 9.805 1.00 95.88 180 LEU A C 1
ATOM 1357 O O . LEU A 1 180 ? -14.161 0.072 10.867 1.00 95.88 180 LEU A O 1
ATOM 1361 N N . ILE A 1 181 ? -13.577 -0.562 8.787 1.00 96.44 181 ILE A N 1
ATOM 1362 C CA . ILE A 1 181 ? -14.170 -1.901 8.861 1.00 96.44 181 ILE A CA 1
ATOM 1363 C C . ILE A 1 181 ? -13.473 -2.707 9.960 1.00 96.44 181 ILE A C 1
ATOM 1365 O O . ILE A 1 181 ? -14.148 -3.276 10.816 1.00 96.44 181 ILE A O 1
ATOM 1369 N N . GLY A 1 182 ? -12.141 -2.684 10.024 1.00 95.62 182 GLY A N 1
ATOM 1370 C CA . GLY A 1 182 ? -11.369 -3.322 11.094 1.00 95.62 182 GLY A CA 1
ATOM 1371 C C . GLY A 1 182 ? -11.764 -2.851 12.495 1.00 95.62 182 GLY A C 1
ATOM 1372 O O . GLY A 1 182 ? -11.991 -3.656 13.407 1.00 95.62 182 GLY A O 1
ATOM 1373 N N . VAL A 1 183 ? -11.922 -1.536 12.658 1.00 94.31 183 VAL A N 1
ATOM 1374 C CA . VAL A 1 183 ? -12.404 -0.916 13.901 1.00 94.31 183 VAL A CA 1
ATOM 1375 C C . VAL A 1 183 ? -13.823 -1.391 14.242 1.00 94.31 183 VAL A C 1
ATOM 1377 O O . VAL A 1 183 ? -14.100 -1.726 15.397 1.00 94.31 183 VAL A O 1
ATOM 1380 N N . ALA A 1 184 ? -14.727 -1.449 13.261 1.00 93.50 184 ALA A N 1
ATOM 1381 C CA . ALA A 1 184 ? -16.102 -1.909 13.451 1.00 93.50 184 ALA A CA 1
ATOM 1382 C C . ALA A 1 184 ? -16.160 -3.392 13.854 1.00 93.50 184 ALA A C 1
ATOM 1384 O O . ALA A 1 184 ? -16.817 -3.738 14.841 1.00 93.50 184 ALA A O 1
ATOM 1385 N N . VAL A 1 185 ? -15.401 -4.252 13.169 1.00 93.75 185 VAL A N 1
ATOM 1386 C CA . VAL A 1 185 ? -15.263 -5.685 13.478 1.00 93.75 185 VAL A CA 1
ATOM 1387 C C . VAL A 1 185 ? -14.796 -5.8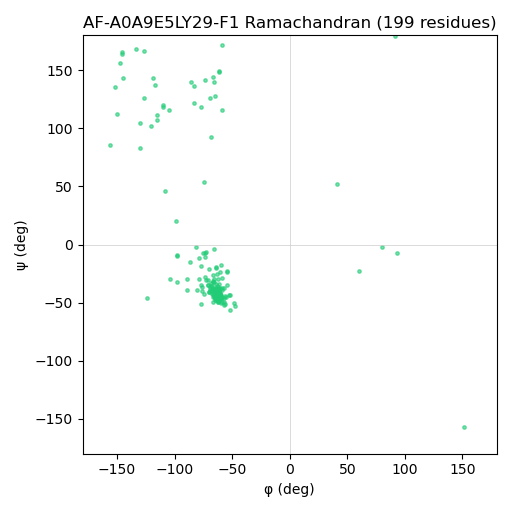82 14.921 1.00 93.75 185 VAL A C 1
ATOM 1389 O O . VAL A 1 185 ? -15.391 -6.661 15.670 1.00 93.75 185 VAL A O 1
ATOM 1392 N N . SER A 1 186 ? -13.806 -5.098 15.362 1.00 92.38 186 SER A N 1
ATOM 1393 C CA . SER A 1 186 ? -13.288 -5.135 16.735 1.00 92.38 186 SER A CA 1
ATOM 1394 C C . SER A 1 186 ? -14.351 -4.834 17.800 1.00 92.38 186 SER A C 1
ATOM 1396 O O . SER A 1 186 ? -14.256 -5.331 18.923 1.00 92.38 186 SER A O 1
ATOM 1398 N N . ARG A 1 187 ? -15.378 -4.042 17.465 1.00 89.38 187 ARG A N 1
ATOM 1399 C CA . ARG A 1 187 ? -16.482 -3.679 18.372 1.00 89.38 187 ARG A CA 1
ATOM 1400 C C . ARG A 1 187 ? -17.647 -4.663 18.329 1.00 89.38 187 ARG A C 1
ATOM 1402 O O . ARG A 1 187 ? -18.343 -4.809 19.334 1.00 89.38 187 ARG A O 1
ATOM 1409 N N . CYS A 1 188 ? -17.874 -5.315 17.192 1.00 88.00 188 CYS A N 1
ATOM 1410 C CA . CYS A 1 188 ? -18.977 -6.255 17.002 1.00 88.00 188 CYS A CA 1
ATOM 1411 C C . CYS A 1 188 ? -18.674 -7.646 17.574 1.00 88.00 188 CYS A C 1
ATOM 1413 O O . CYS A 1 188 ? -19.556 -8.229 18.204 1.00 88.00 188 CYS A O 1
ATOM 1415 N N . LEU A 1 189 ? -17.435 -8.146 17.440 1.00 82.38 189 LEU A N 1
ATOM 1416 C CA . LEU A 1 189 ? -17.028 -9.459 17.968 1.00 82.38 189 LEU A CA 1
ATOM 1417 C C . LEU A 1 189 ? -17.445 -9.710 19.434 1.00 82.38 189 LEU A C 1
ATOM 1419 O O . LEU A 1 189 ? -18.104 -10.719 19.693 1.00 82.38 189 LEU A O 1
ATOM 1423 N N . PRO A 1 190 ? -17.127 -8.823 20.400 1.00 74.62 190 PRO A N 1
ATOM 1424 C CA . PRO A 1 190 ? -17.451 -9.079 21.804 1.00 74.62 190 PRO A CA 1
ATOM 1425 C C . PRO A 1 190 ? -18.962 -9.081 22.081 1.00 74.62 190 PRO A C 1
ATOM 1427 O O . PRO A 1 190 ? -19.422 -9.832 22.936 1.00 74.62 190 PRO A O 1
ATOM 1430 N N . LYS A 1 191 ? -19.752 -8.292 21.338 1.00 74.25 191 LYS A N 1
ATOM 1431 C CA . LYS A 1 191 ? -21.219 -8.239 21.489 1.00 74.25 191 LYS A CA 1
ATOM 1432 C C . LYS A 1 191 ? -21.906 -9.505 20.979 1.00 74.25 191 LYS A C 1
ATOM 1434 O O . LYS A 1 191 ? -22.928 -9.918 21.518 1.00 74.25 191 LYS A O 1
ATOM 1439 N N . ILE A 1 192 ? -21.365 -10.101 19.921 1.00 73.31 192 ILE A N 1
ATOM 1440 C CA . ILE A 1 192 ? -21.893 -11.344 19.351 1.00 73.31 192 ILE A CA 1
ATOM 1441 C C . ILE A 1 192 ? -21.534 -12.521 20.266 1.00 73.31 192 ILE A C 1
ATOM 1443 O O . ILE A 1 192 ? -22.398 -13.343 20.565 1.00 73.31 192 ILE A O 1
ATOM 1447 N N . ALA A 1 193 ? -20.298 -12.552 20.777 1.00 72.56 193 ALA A N 1
ATOM 1448 C CA . ALA A 1 193 ? -19.845 -13.578 21.713 1.00 72.56 193 ALA A CA 1
ATOM 1449 C C . ALA A 1 193 ? -20.664 -13.587 23.018 1.00 72.56 193 ALA A C 1
ATOM 1451 O O . ALA A 1 193 ? -21.071 -14.654 23.476 1.00 72.56 193 ALA A O 1
ATOM 1452 N N . SER A 1 194 ? -20.982 -12.416 23.587 1.00 69.50 194 SER A N 1
ATOM 1453 C CA . SER A 1 194 ? -21.804 -12.340 24.804 1.00 69.50 194 SER A CA 1
ATOM 1454 C C . SER A 1 194 ? -23.255 -12.776 24.571 1.00 69.50 194 SER A C 1
ATOM 1456 O O . SER A 1 194 ? -23.812 -13.506 25.388 1.00 69.50 194 SER A O 1
ATOM 1458 N N . LYS A 1 195 ? -23.849 -12.405 23.428 1.00 73.25 195 LYS A N 1
ATOM 1459 C CA . LYS A 1 195 ? -25.220 -12.790 23.049 1.00 73.25 195 LYS A CA 1
ATOM 1460 C C . LYS A 1 195 ? -25.372 -14.295 22.803 1.00 73.25 195 LYS A C 1
ATOM 1462 O O . LYS A 1 195 ? -26.455 -14.840 22.994 1.00 73.25 195 LYS A O 1
ATOM 1467 N N . PHE A 1 196 ? -24.313 -14.967 22.353 1.00 64.12 196 PHE A N 1
ATOM 1468 C CA . PHE A 1 196 ? -24.331 -16.418 22.165 1.00 64.12 196 PHE A CA 1
ATOM 1469 C C . PHE A 1 196 ? -24.215 -17.166 23.500 1.00 64.12 196 PHE A C 1
ATOM 1471 O O . PHE A 1 196 ? -24.895 -18.169 23.700 1.00 64.12 196 PHE A O 1
ATOM 1478 N N . ASN A 1 197 ? -23.419 -16.644 24.440 1.00 70.75 197 ASN A N 1
ATOM 1479 C CA . ASN A 1 197 ? -23.289 -17.232 25.775 1.00 70.75 197 ASN A CA 1
ATOM 1480 C C . ASN A 1 197 ? -24.578 -17.091 26.603 1.00 70.75 197 ASN A C 1
ATOM 1482 O O . ASN A 1 197 ? -24.952 -18.026 27.300 1.00 70.75 197 ASN A O 1
ATOM 1486 N N . SER A 1 198 ? -25.309 -15.980 26.459 1.00 63.56 198 SER A N 1
ATOM 1487 C CA . SER A 1 198 ? -26.587 -15.763 27.156 1.00 63.56 198 SER A CA 1
ATOM 1488 C C . SER A 1 198 ? -27.764 -16.584 26.610 1.00 63.56 198 SER A C 1
ATOM 1490 O O . SER A 1 198 ? -28.850 -16.500 27.160 1.00 63.56 198 SER A O 1
ATOM 1492 N N . ARG A 1 199 ? -27.600 -17.299 25.486 1.00 62.25 199 ARG A N 1
ATOM 1493 C CA . ARG A 1 199 ? -28.614 -18.217 24.927 1.00 62.25 199 ARG A CA 1
ATOM 1494 C C . ARG A 1 199 ? -28.371 -19.681 25.303 1.00 62.25 199 ARG A C 1
ATOM 1496 O O . ARG A 1 199 ? -29.189 -20.528 24.965 1.00 62.25 199 ARG A O 1
ATOM 1503 N N . ARG A 1 200 ? -27.219 -19.984 25.911 1.00 58.06 200 ARG A N 1
ATOM 1504 C CA . ARG A 1 200 ? -26.855 -21.325 26.398 1.00 58.06 200 ARG A CA 1
ATOM 1505 C C . ARG A 1 200 ? -27.113 -21.508 27.900 1.00 58.06 200 ARG A C 1
ATOM 1507 O O . ARG A 1 200 ? -26.984 -22.632 28.372 1.00 58.06 200 ARG A O 1
ATOM 1514 N N . GLN A 1 201 ? -27.431 -20.427 28.615 1.00 51.34 201 GLN A N 1
ATOM 1515 C CA . GLN A 1 201 ? -27.964 -20.426 29.982 1.00 51.34 201 GLN A CA 1
ATOM 1516 C C . GLN A 1 201 ? -29.477 -20.251 29.920 1.00 51.34 201 GLN A C 1
ATOM 1518 O O . GLN A 1 201 ? -30.153 -20.850 30.778 1.00 51.34 201 GLN A O 1
#